Protein AF-A0A955SKD1-F1 (afdb_monomer_lite)

pLDDT: mean 81.72, std 14.13, range [44.28, 97.94]

Sequence (236 aa):
MKNTKAERRLKDLQRLKELERDLLLQPRMKELMQACMRVGLKPGEALGWISDFCKWDLDQLSDGDWQNLIYEVVWFAIYGPAIPGTEFVPSGDYLQDLIHDPNSRLPSQKMIEELQQWAKARLGEFIEDGETYISLQPASVLMVKRDRKTARAEMMLKTNNLYQGFAFSFAHTLREAGARLNQCPECGKYYPARSNQTYCSPRCQNRVSLQKFRTKAQPASRASKKPGTRKQKPKR

Foldseek 3Di:
DPQDPVNVVVVVVVVVVVVVVVLCPQPLVVLLVVLCVCCDQALQSVLLVLLVLLVDPLVPDDPVRVSSLLSNLLSCLQAAHDDPLEGEDEADCLVVCSRPPPPRDGDDPVVSVVLSVVSNVQLVCCVPVVHGDQDADPQKDWDWDQDPVVRDIHIYIYHNDSSNSNSVSSVVSCVVQVVQWDQAPQPRRTGRDDVPRNHRDPVSVVVVVVVVVVVVPDDPPPPDPDDDDDDDDDDD

Structure (mmCIF, N/CA/C/O backbone):
data_AF-A0A955SKD1-F1
#
_entry.id   AF-A0A955SKD1-F1
#
loop_
_atom_site.group_PDB
_atom_site.id
_atom_site.type_symbol
_atom_site.label_atom_id
_atom_site.label_alt_id
_atom_site.label_comp_id
_atom_site.label_asym_id
_atom_site.label_entity_id
_atom_site.label_seq_id
_atom_site.pdbx_PDB_ins_code
_atom_site.Cartn_x
_atom_site.Cartn_y
_atom_site.Cartn_z
_atom_site.occupancy
_atom_site.B_iso_or_equiv
_a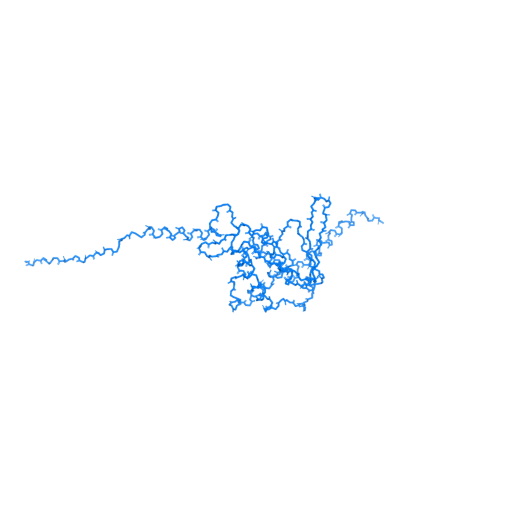tom_site.auth_seq_id
_atom_site.auth_comp_id
_atom_site.auth_asym_id
_atom_site.auth_atom_id
_atom_site.pdbx_PDB_model_num
ATOM 1 N N . MET A 1 1 ? 49.008 12.228 -22.273 1.00 51.47 1 MET A N 1
ATOM 2 C CA . MET A 1 1 ? 48.591 12.384 -20.859 1.00 51.47 1 MET A CA 1
ATOM 3 C C . MET A 1 1 ? 47.702 11.207 -20.468 1.00 51.47 1 MET A C 1
ATOM 5 O O . MET A 1 1 ? 46.648 11.031 -21.066 1.00 51.47 1 MET A O 1
ATOM 9 N N . LYS A 1 2 ? 48.150 10.337 -19.551 1.00 52.25 2 LYS A N 1
ATOM 10 C CA . LYS A 1 2 ? 47.392 9.147 -19.122 1.00 52.25 2 LYS A CA 1
ATOM 11 C C . LYS A 1 2 ? 46.418 9.553 -18.012 1.00 52.25 2 LYS A C 1
ATOM 13 O O . LYS A 1 2 ? 46.835 9.731 -16.878 1.00 52.25 2 LYS A O 1
ATOM 18 N N . ASN A 1 3 ? 45.145 9.712 -18.371 1.00 57.25 3 ASN A N 1
ATOM 19 C CA . ASN A 1 3 ? 44.049 10.025 -17.450 1.00 57.25 3 ASN A CA 1
ATOM 20 C C . ASN A 1 3 ? 44.006 8.970 -16.326 1.00 57.25 3 ASN A C 1
ATOM 22 O O . ASN A 1 3 ? 43.821 7.778 -16.610 1.00 57.25 3 ASN A O 1
ATOM 26 N N . THR A 1 4 ? 44.258 9.389 -15.088 1.00 75.88 4 THR A N 1
ATOM 27 C CA . THR A 1 4 ? 44.450 8.495 -13.943 1.00 75.88 4 THR A CA 1
ATOM 28 C C . THR A 1 4 ? 43.141 7.787 -13.584 1.00 75.88 4 THR A C 1
ATOM 30 O O . THR A 1 4 ? 42.038 8.279 -13.823 1.00 75.88 4 THR A O 1
ATOM 33 N N . LYS A 1 5 ? 43.233 6.584 -13.005 1.00 72.94 5 LYS A N 1
ATOM 34 C CA . LYS A 1 5 ? 42.062 5.782 -12.598 1.00 72.94 5 LYS A CA 1
ATOM 35 C C . LYS A 1 5 ? 41.106 6.562 -11.675 1.00 72.94 5 LYS A C 1
ATOM 37 O O . LYS A 1 5 ? 39.901 6.327 -11.713 1.00 72.94 5 LYS A O 1
ATOM 42 N N . ALA A 1 6 ? 41.640 7.491 -10.881 1.00 75.31 6 ALA A N 1
ATOM 43 C CA . ALA A 1 6 ? 40.875 8.371 -10.002 1.00 75.31 6 ALA A CA 1
ATOM 44 C C . ALA A 1 6 ? 40.066 9.425 -10.779 1.00 75.31 6 ALA A C 1
ATOM 46 O O . ALA A 1 6 ? 38.886 9.609 -10.496 1.00 75.31 6 ALA A O 1
ATOM 47 N N . GLU A 1 7 ? 40.654 10.051 -11.801 1.00 77.94 7 GLU A N 1
ATOM 48 C CA . GLU A 1 7 ? 39.974 11.043 -12.646 1.00 77.94 7 GLU A CA 1
ATOM 49 C C . GLU A 1 7 ? 38.843 10.423 -13.474 1.00 77.94 7 GLU A C 1
ATOM 51 O O . GLU A 1 7 ? 37.781 11.026 -13.617 1.00 77.94 7 GLU A O 1
ATOM 56 N N . ARG A 1 8 ? 39.024 9.188 -13.967 1.00 77.38 8 ARG A N 1
ATOM 57 C CA . ARG A 1 8 ? 37.937 8.438 -14.625 1.00 77.38 8 ARG A CA 1
ATOM 58 C C . ARG A 1 8 ? 36.779 8.182 -13.661 1.00 77.38 8 ARG A C 1
ATOM 60 O O . ARG A 1 8 ? 35.644 8.508 -13.975 1.00 77.38 8 ARG A O 1
ATOM 67 N N . ARG A 1 9 ? 37.084 7.705 -12.451 1.00 74.25 9 ARG A N 1
ATOM 68 C CA . ARG A 1 9 ? 36.079 7.414 -11.419 1.00 74.25 9 ARG A CA 1
ATOM 69 C C . ARG A 1 9 ? 35.326 8.666 -10.957 1.00 74.25 9 ARG A C 1
ATOM 71 O O . ARG A 1 9 ? 34.138 8.580 -10.667 1.00 74.25 9 ARG A O 1
ATOM 78 N N . LEU A 1 10 ? 35.993 9.819 -10.899 1.00 80.62 10 LEU A N 1
ATOM 79 C CA . LEU A 1 10 ? 35.357 11.097 -10.574 1.00 80.62 10 LEU A CA 1
ATOM 80 C C . LEU A 1 10 ? 34.401 11.554 -11.685 1.00 80.62 10 LEU A C 1
ATOM 82 O O . LEU A 1 10 ? 33.284 11.962 -11.380 1.00 80.62 10 LEU A O 1
ATOM 86 N N . LYS A 1 11 ? 34.807 11.428 -12.956 1.00 76.19 11 LYS A N 1
ATOM 87 C CA . LYS A 1 11 ? 33.938 11.720 -14.107 1.00 76.19 11 LYS A CA 1
ATOM 88 C C . LYS A 1 11 ? 32.731 10.786 -14.166 1.00 76.19 11 LYS A C 1
ATOM 90 O O . LYS A 1 11 ? 31.627 11.253 -14.420 1.00 76.19 11 LYS A O 1
ATOM 95 N N . ASP A 1 12 ? 32.915 9.503 -13.866 1.00 75.00 12 ASP A N 1
ATOM 96 C CA . ASP A 1 12 ? 31.813 8.538 -13.803 1.00 75.00 12 ASP A CA 1
ATOM 97 C C . ASP A 1 12 ? 30.822 8.897 -12.684 1.00 75.00 12 ASP A C 1
ATOM 99 O O . ASP A 1 12 ? 29.614 8.883 -12.900 1.00 75.00 12 ASP A O 1
ATOM 103 N N . LEU A 1 13 ? 31.312 9.299 -11.505 1.00 76.00 13 LEU A N 1
ATOM 104 C CA . LEU A 1 13 ? 30.462 9.765 -10.403 1.00 76.00 13 LEU A CA 1
ATOM 105 C C . LEU A 1 13 ? 29.718 11.065 -10.732 1.00 76.00 13 LEU A C 1
ATOM 107 O O . LEU A 1 13 ? 28.569 11.224 -10.328 1.00 76.00 13 LEU A O 1
ATOM 111 N N . GLN A 1 14 ? 30.356 11.998 -11.441 1.00 76.94 14 GLN A N 1
ATOM 112 C CA . GLN A 1 14 ? 29.708 13.231 -11.898 1.00 76.94 14 GLN A CA 1
ATOM 113 C C . GLN A 1 14 ? 28.611 12.929 -12.920 1.00 76.94 14 GLN A C 1
ATOM 115 O O . GLN A 1 14 ? 27.484 13.379 -12.741 1.00 76.94 14 GLN A O 1
ATOM 120 N N . ARG A 1 15 ? 28.901 12.071 -13.903 1.00 66.94 15 ARG A N 1
ATOM 121 C CA . ARG A 1 15 ? 27.928 11.616 -14.900 1.00 66.94 15 ARG A CA 1
ATOM 122 C C . ARG A 1 15 ? 26.748 10.877 -14.267 1.00 66.94 15 ARG A C 1
ATOM 124 O O . ARG A 1 15 ? 25.616 11.078 -14.683 1.00 66.94 15 ARG A O 1
ATOM 131 N N . LEU A 1 16 ? 26.986 10.050 -13.246 1.00 65.94 16 LEU A N 1
ATOM 132 C CA . LEU A 1 16 ? 25.914 9.382 -12.498 1.00 65.94 16 LEU A CA 1
ATOM 133 C C . LEU A 1 16 ? 25.015 10.384 -11.764 1.00 65.94 16 LEU A C 1
ATOM 135 O O . LEU A 1 16 ? 23.800 10.236 -11.803 1.00 65.94 16 LEU A O 1
ATOM 139 N N . LYS A 1 17 ? 25.592 11.423 -11.149 1.00 70.31 17 LYS A N 1
ATOM 140 C CA . LYS A 1 17 ? 24.821 12.490 -10.487 1.00 70.31 17 LYS A CA 1
ATOM 141 C C . LYS A 1 17 ? 24.018 13.342 -11.471 1.00 70.31 17 LYS A C 1
ATOM 143 O O . LYS A 1 17 ? 22.943 13.816 -11.120 1.00 70.31 17 LYS A O 1
ATOM 148 N N 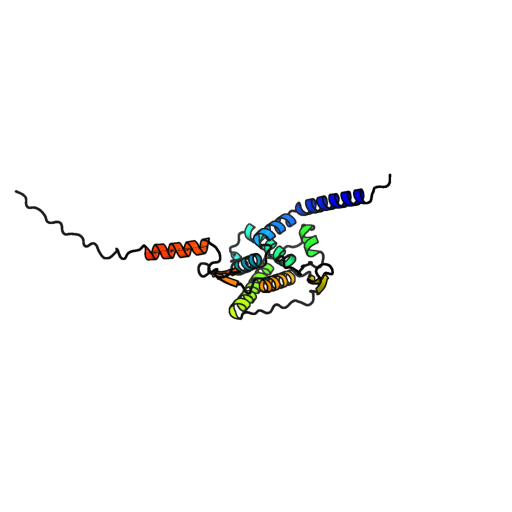. GLU A 1 18 ? 24.543 13.568 -12.671 1.00 67.25 18 GLU A N 1
ATOM 149 C CA . GLU A 1 18 ? 23.827 14.259 -13.750 1.00 67.25 18 GLU A CA 1
ATOM 150 C C . GLU A 1 18 ? 22.661 13.410 -14.263 1.00 67.25 18 GLU A C 1
ATOM 152 O O . GLU A 1 18 ? 21.542 13.900 -14.312 1.00 67.25 18 GLU A O 1
ATOM 157 N N . LEU A 1 19 ? 22.881 12.115 -14.509 1.00 65.25 19 LEU A N 1
ATOM 158 C CA . LEU A 1 19 ? 21.817 11.183 -14.895 1.00 65.25 19 LEU A CA 1
ATOM 159 C C 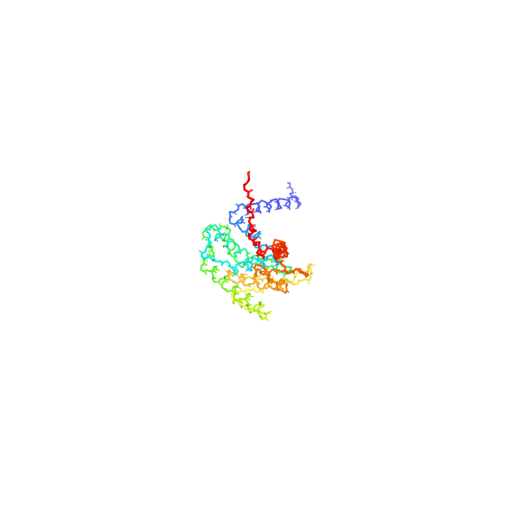. LEU A 1 19 ? 20.731 11.050 -13.817 1.00 65.25 19 LEU A C 1
ATOM 161 O O . LEU A 1 19 ? 19.548 11.015 -14.139 1.00 65.25 19 LEU A O 1
ATOM 165 N N . GLU A 1 20 ? 21.115 11.001 -12.540 1.00 68.38 20 GLU A N 1
ATOM 166 C CA . GLU A 1 20 ? 20.175 10.989 -11.415 1.00 68.38 20 GLU A CA 1
ATOM 167 C C . GLU A 1 20 ? 19.355 12.285 -11.369 1.00 68.38 20 GLU A C 1
ATOM 169 O O . GLU A 1 20 ? 18.137 12.244 -11.211 1.00 68.38 20 GLU A O 1
ATOM 174 N N . ARG A 1 21 ? 19.995 13.441 -11.584 1.00 66.25 21 ARG A N 1
ATOM 175 C CA . ARG A 1 21 ? 19.305 14.734 -11.676 1.00 66.25 21 ARG A CA 1
ATOM 176 C C . ARG A 1 21 ? 18.329 14.769 -12.851 1.00 66.25 21 ARG A C 1
ATOM 178 O O . ARG A 1 21 ? 17.191 15.184 -12.662 1.00 66.25 21 ARG A O 1
ATOM 185 N N . ASP A 1 22 ? 18.747 14.325 -14.028 1.00 66.75 22 ASP A N 1
ATOM 186 C CA . ASP A 1 22 ? 17.920 14.335 -15.236 1.00 66.75 22 ASP A CA 1
ATOM 187 C C . ASP A 1 22 ? 16.730 13.375 -15.117 1.00 66.75 22 ASP A C 1
ATOM 189 O O . ASP A 1 22 ? 15.630 13.686 -15.574 1.00 66.75 22 ASP A O 1
ATOM 193 N N . LEU A 1 23 ? 16.910 12.243 -14.431 1.00 67.56 23 LEU A N 1
ATOM 194 C CA . LEU A 1 23 ? 15.833 11.309 -14.112 1.00 67.56 23 LEU A CA 1
ATOM 195 C C . LEU A 1 23 ? 14.804 11.934 -13.156 1.00 67.56 23 LEU A C 1
ATOM 197 O O . LEU A 1 23 ? 13.601 11.795 -13.367 1.00 67.56 23 LEU A O 1
ATOM 201 N N . LEU A 1 24 ? 15.265 12.668 -12.139 1.00 66.19 24 LEU A N 1
ATOM 202 C CA . LEU A 1 24 ? 14.410 13.380 -11.180 1.00 66.19 24 LEU A CA 1
ATOM 203 C C . LEU A 1 24 ? 13.650 14.564 -11.802 1.00 66.19 24 LEU A C 1
ATOM 205 O O . LEU A 1 24 ? 12.632 14.993 -11.259 1.00 66.19 24 LEU A O 1
ATOM 209 N N . LEU A 1 25 ? 14.128 15.092 -12.932 1.00 68.00 25 LEU A N 1
ATOM 210 C CA . LEU A 1 25 ? 13.460 16.155 -13.687 1.00 68.00 25 LEU A CA 1
ATOM 211 C C . LEU A 1 25 ? 12.317 15.638 -14.572 1.00 68.00 25 LEU A C 1
ATOM 213 O O . LEU A 1 25 ? 11.529 16.443 -15.072 1.00 68.00 25 LEU A O 1
ATOM 217 N N . GLN A 1 26 ? 12.182 14.321 -14.750 1.00 77.75 26 GLN A N 1
ATOM 218 C CA . GLN A 1 26 ? 11.082 13.765 -15.533 1.00 77.75 26 GLN A CA 1
ATOM 219 C C . GLN A 1 26 ? 9.757 13.909 -14.762 1.00 77.75 26 GLN A C 1
ATOM 221 O O . GLN A 1 26 ? 9.682 13.487 -13.603 1.00 77.75 26 GLN A O 1
ATOM 226 N N . PRO A 1 27 ? 8.686 14.466 -15.369 1.00 82.12 27 PRO A N 1
ATOM 227 C CA . PRO A 1 27 ? 7.441 14.770 -14.658 1.00 82.12 27 PRO A CA 1
ATOM 228 C C . PRO A 1 27 ? 6.857 13.570 -13.907 1.00 82.12 27 PRO A C 1
ATOM 230 O O . PRO A 1 27 ? 6.472 13.687 -12.748 1.00 82.12 27 PRO A O 1
ATOM 233 N N . ARG A 1 28 ? 6.869 12.389 -14.532 1.00 84.88 28 ARG A N 1
ATOM 234 C CA . ARG A 1 28 ? 6.338 11.160 -13.931 1.00 84.88 28 ARG A CA 1
ATOM 235 C C . ARG A 1 28 ? 7.199 10.633 -12.780 1.00 84.88 28 ARG A C 1
ATOM 237 O O . ARG A 1 28 ? 6.655 10.077 -11.832 1.00 84.88 28 ARG A O 1
ATOM 244 N N . MET A 1 29 ? 8.515 10.860 -12.805 1.00 84.81 29 MET A N 1
ATOM 245 C CA . MET A 1 29 ? 9.384 10.534 -11.668 1.00 84.81 29 MET A CA 1
ATOM 246 C C . MET A 1 29 ? 9.041 11.404 -10.456 1.00 84.81 29 MET A C 1
ATOM 248 O O . MET A 1 29 ? 8.942 10.902 -9.338 1.00 84.81 29 MET A O 1
ATOM 252 N N . LYS A 1 30 ? 8.780 12.699 -10.671 1.00 87.50 30 LYS A N 1
ATOM 253 C CA . LYS A 1 30 ? 8.339 13.599 -9.600 1.00 87.50 30 LYS A CA 1
ATOM 254 C C . LYS A 1 30 ? 7.024 13.130 -8.970 1.00 87.50 30 LYS A C 1
ATOM 256 O O . LYS A 1 30 ? 6.927 13.108 -7.744 1.00 87.50 30 LYS A O 1
ATOM 261 N N . GLU A 1 31 ? 6.050 12.714 -9.777 1.00 91.25 31 GLU A N 1
ATOM 262 C CA . GLU A 1 31 ? 4.780 12.166 -9.276 1.00 91.25 31 GLU A CA 1
ATOM 263 C C . GLU A 1 31 ? 4.982 10.875 -8.468 1.00 91.25 31 GLU A C 1
ATOM 265 O O . GLU A 1 31 ? 4.424 10.732 -7.380 1.00 91.25 31 GLU A O 1
ATOM 270 N N . LEU A 1 32 ? 5.852 9.969 -8.931 1.00 88.94 32 LEU A N 1
ATOM 271 C CA . LEU A 1 32 ? 6.211 8.749 -8.197 1.00 88.94 32 LEU A CA 1
ATOM 272 C C . LEU A 1 32 ? 6.891 9.050 -6.853 1.00 88.94 32 LEU A C 1
ATOM 274 O O . LEU A 1 32 ? 6.590 8.409 -5.847 1.00 88.94 32 LEU A O 1
ATOM 278 N N . MET A 1 33 ? 7.763 10.057 -6.791 1.00 89.06 33 MET A N 1
ATOM 279 C CA . MET A 1 33 ? 8.364 10.484 -5.524 1.00 89.06 33 MET A CA 1
ATOM 280 C C . MET A 1 33 ? 7.337 11.083 -4.562 1.00 89.06 33 MET A C 1
ATOM 282 O O . MET A 1 33 ? 7.418 10.871 -3.354 1.00 89.06 33 MET A O 1
ATOM 286 N N . GLN A 1 34 ? 6.358 11.832 -5.067 1.00 93.06 34 GLN A N 1
ATOM 287 C CA . GLN A 1 34 ? 5.280 12.338 -4.221 1.00 93.06 34 GLN A CA 1
ATOM 288 C C . GLN A 1 34 ? 4.374 11.204 -3.732 1.00 93.06 34 GLN A C 1
ATOM 290 O O . GLN A 1 34 ? 4.005 11.184 -2.559 1.00 93.06 34 GLN A O 1
ATOM 295 N N . ALA A 1 35 ? 4.085 10.225 -4.589 1.00 94.25 35 ALA A N 1
ATOM 296 C CA . ALA A 1 35 ? 3.393 9.001 -4.210 1.00 94.25 35 ALA A CA 1
ATOM 297 C C . ALA A 1 35 ? 4.140 8.241 -3.105 1.00 94.25 35 ALA A C 1
ATOM 299 O O . ALA A 1 35 ? 3.522 7.846 -2.120 1.00 94.25 35 ALA A O 1
ATOM 300 N N . CYS A 1 36 ? 5.471 8.140 -3.183 1.00 92.25 36 CYS A N 1
ATOM 301 C CA . CYS A 1 36 ? 6.295 7.585 -2.108 1.00 92.25 36 CYS A CA 1
ATOM 302 C C . CYS A 1 36 ? 6.059 8.284 -0.762 1.00 92.25 36 CYS A C 1
ATOM 304 O O . CYS A 1 36 ? 5.972 7.624 0.274 1.00 92.25 36 CYS A O 1
ATOM 306 N N . MET A 1 37 ? 5.944 9.614 -0.756 1.00 93.25 37 MET A N 1
ATOM 307 C CA . MET A 1 37 ? 5.697 10.380 0.470 1.00 93.25 37 MET A CA 1
ATOM 308 C C . MET A 1 37 ? 4.289 10.151 1.038 1.00 93.25 37 MET A C 1
ATOM 310 O O . MET A 1 37 ? 4.110 10.253 2.251 1.00 93.25 37 MET A O 1
ATOM 314 N N . ARG A 1 38 ? 3.300 9.845 0.186 1.00 95.19 38 ARG A N 1
ATOM 315 C CA . ARG A 1 38 ? 1.907 9.577 0.587 1.00 95.19 38 ARG A CA 1
ATOM 316 C C . ARG A 1 38 ? 1.698 8.136 1.062 1.00 95.19 38 ARG A C 1
ATOM 318 O O . ARG A 1 38 ? 1.063 7.932 2.092 1.00 95.19 38 ARG A O 1
ATOM 325 N N . VAL A 1 39 ? 2.280 7.160 0.362 1.00 94.56 39 VAL A N 1
ATOM 326 C CA . VAL A 1 39 ? 2.245 5.732 0.735 1.00 94.56 39 VAL A CA 1
ATOM 327 C C . VAL A 1 39 ? 3.109 5.462 1.971 1.00 94.56 39 VAL A C 1
ATOM 329 O O . VAL A 1 39 ? 2.713 4.721 2.869 1.00 94.56 39 VAL A O 1
ATOM 332 N N . GLY A 1 40 ? 4.285 6.087 2.034 1.00 90.44 40 GLY A N 1
ATOM 333 C CA . GLY A 1 40 ? 5.287 5.866 3.070 1.00 90.44 40 GLY A CA 1
ATOM 334 C C . GLY A 1 40 ? 6.299 4.778 2.713 1.00 90.44 40 GLY A C 1
ATOM 335 O O . GLY A 1 40 ? 6.029 3.844 1.960 1.00 90.44 40 GLY A O 1
ATOM 336 N N . LEU A 1 41 ? 7.501 4.908 3.278 1.00 88.19 41 LEU A N 1
ATOM 337 C CA . LEU A 1 41 ? 8.622 3.998 3.019 1.00 88.19 41 LEU A CA 1
ATOM 338 C C . LEU A 1 41 ? 8.654 2.828 3.996 1.00 88.19 41 LEU A C 1
ATOM 340 O O . LEU A 1 41 ? 9.267 1.804 3.710 1.00 88.19 41 LEU A O 1
ATOM 344 N N . LYS A 1 42 ? 8.053 2.973 5.178 1.00 89.94 42 LYS A N 1
ATOM 345 C CA . LYS A 1 42 ? 8.088 1.929 6.206 1.00 89.94 42 LYS A CA 1
ATOM 346 C C . LYS A 1 42 ? 6.859 1.031 6.089 1.00 89.94 42 LYS A C 1
ATOM 348 O O . LYS A 1 42 ? 5.770 1.550 5.851 1.00 89.94 42 LYS A O 1
ATOM 353 N N . PRO A 1 43 ? 6.967 -0.276 6.396 1.00 89.75 43 PRO A N 1
ATOM 354 C CA . PRO A 1 43 ? 5.823 -1.190 6.333 1.00 89.75 43 PRO A CA 1
ATOM 355 C C . PRO A 1 43 ? 4.602 -0.714 7.125 1.00 89.75 43 PRO A C 1
ATOM 357 O O . PRO A 1 43 ? 3.476 -0.855 6.676 1.00 89.75 43 PRO A O 1
ATOM 360 N N . GLY A 1 44 ? 4.807 -0.085 8.285 1.00 87.38 44 GLY A N 1
ATOM 361 C CA . GLY A 1 44 ? 3.700 0.458 9.070 1.00 87.38 44 GLY A CA 1
ATOM 362 C C . GLY A 1 44 ? 2.983 1.655 8.428 1.00 87.38 44 GLY A C 1
ATOM 363 O O . GLY A 1 44 ? 1.776 1.803 8.600 1.00 87.38 44 GLY A O 1
ATOM 364 N N . GLU A 1 45 ? 3.708 2.505 7.697 1.00 89.62 45 GLU A N 1
ATOM 365 C CA . GLU A 1 45 ? 3.122 3.638 6.967 1.00 89.62 45 GLU A CA 1
ATOM 366 C C . GLU A 1 45 ? 2.327 3.115 5.770 1.00 89.62 45 GLU A C 1
ATOM 368 O O . GLU A 1 45 ? 1.144 3.428 5.646 1.00 89.62 45 GLU A O 1
ATOM 373 N N . ALA A 1 46 ? 2.933 2.206 5.000 1.00 92.94 46 ALA A N 1
ATOM 374 C CA . ALA A 1 46 ? 2.288 1.537 3.879 1.00 92.94 46 ALA A CA 1
ATOM 375 C C . ALA A 1 46 ? 1.034 0.758 4.309 1.00 92.94 46 ALA A C 1
ATOM 377 O O . ALA A 1 46 ? 0.017 0.810 3.630 1.00 92.94 46 ALA A O 1
ATOM 378 N N . LEU A 1 47 ? 1.048 0.102 5.474 1.00 92.06 47 LEU A N 1
ATOM 379 C CA . LEU A 1 47 ? -0.134 -0.556 6.043 1.00 92.06 47 LEU A CA 1
ATOM 380 C C . LEU A 1 47 ? -1.248 0.442 6.389 1.00 92.06 47 LEU A C 1
ATOM 382 O O . LEU A 1 47 ? -2.428 0.163 6.181 1.00 92.06 47 LEU A O 1
ATOM 386 N N . GLY A 1 48 ? -0.874 1.620 6.895 1.00 89.81 48 GLY A N 1
ATOM 387 C CA . GLY A 1 48 ? -1.806 2.724 7.109 1.00 89.81 48 GLY A CA 1
ATOM 388 C C . GLY A 1 48 ? -2.419 3.222 5.800 1.00 89.81 48 GLY A C 1
ATOM 389 O O . GLY A 1 48 ? -3.625 3.460 5.762 1.00 89.81 48 GLY A O 1
ATOM 390 N N . TRP A 1 49 ? -1.614 3.327 4.739 1.00 94.75 49 TRP A N 1
ATOM 391 C CA . TRP A 1 49 ? -2.083 3.662 3.395 1.00 94.75 49 TRP A CA 1
ATOM 392 C C . TRP A 1 49 ? -3.017 2.584 2.831 1.00 94.75 49 TRP A C 1
ATOM 394 O O . TRP A 1 49 ? -4.116 2.922 2.413 1.00 94.75 49 TRP A O 1
ATOM 404 N N . ILE A 1 50 ? -2.668 1.292 2.918 1.00 95.44 50 ILE A N 1
ATOM 405 C CA . ILE A 1 50 ? -3.540 0.173 2.505 1.00 95.44 50 ILE A CA 1
ATOM 406 C C . ILE A 1 50 ? -4.899 0.270 3.209 1.00 95.44 50 ILE A C 1
ATOM 408 O O . ILE A 1 50 ? -5.942 0.119 2.573 1.00 95.44 50 ILE A O 1
ATOM 412 N N . SER A 1 51 ? -4.904 0.542 4.520 1.00 91.44 51 SER A N 1
ATOM 413 C CA . SER A 1 51 ? -6.147 0.696 5.279 1.00 91.44 51 SER A CA 1
ATOM 414 C C . SER A 1 51 ? -6.997 1.874 4.805 1.00 91.44 51 SER A C 1
ATOM 416 O O . SER A 1 51 ? -8.219 1.784 4.912 1.00 91.44 51 SER A O 1
ATOM 418 N N . ASP A 1 52 ? -6.388 2.984 4.388 1.00 92.69 52 ASP A N 1
ATOM 419 C CA . ASP A 1 52 ? -7.115 4.145 3.867 1.00 92.69 52 ASP A CA 1
ATOM 420 C C . ASP A 1 52 ? -7.617 3.860 2.447 1.00 92.69 52 ASP A C 1
ATOM 422 O O . ASP A 1 52 ? -8.798 4.058 2.164 1.00 92.69 52 ASP A O 1
ATOM 426 N N . PHE A 1 53 ? -6.757 3.291 1.599 1.00 96.06 53 PHE A N 1
ATOM 427 C CA . PHE A 1 53 ? -7.080 2.854 0.246 1.00 96.06 53 PHE A CA 1
ATOM 428 C C . PHE A 1 53 ? -8.289 1.917 0.234 1.00 96.06 53 PHE A C 1
ATOM 430 O O . PHE A 1 53 ? -9.219 2.131 -0.535 1.00 96.06 53 PHE A O 1
ATOM 437 N N . CYS A 1 54 ? -8.354 0.951 1.155 1.00 94.81 54 CYS A N 1
ATOM 438 C CA . CYS A 1 54 ? -9.497 0.047 1.313 1.00 94.81 54 CYS A CA 1
ATOM 439 C C . CYS A 1 54 ? -10.787 0.734 1.796 1.00 94.81 54 CYS A C 1
ATOM 441 O O . CYS A 1 54 ? -11.808 0.070 1.934 1.00 94.81 54 CYS A O 1
ATOM 443 N N . LYS A 1 55 ? -10.783 2.030 2.104 1.00 91.44 55 LYS A N 1
ATOM 444 C CA . LYS A 1 55 ? -11.962 2.763 2.593 1.00 91.44 55 LYS A CA 1
ATOM 445 C C . LYS A 1 55 ? -12.386 3.907 1.694 1.00 91.44 55 LYS A C 1
ATOM 447 O O . LYS A 1 55 ? -13.486 4.418 1.881 1.00 91.44 55 LYS A O 1
ATOM 452 N N . TRP A 1 56 ? -11.529 4.325 0.769 1.00 94.50 56 TRP A N 1
ATOM 453 C CA . TRP A 1 56 ? -11.860 5.393 -0.159 1.00 94.50 56 TRP A CA 1
ATOM 454 C C . TRP A 1 56 ? -13.073 5.026 -1.009 1.00 94.50 56 TRP A C 1
ATOM 456 O O . TRP A 1 56 ? -13.171 3.916 -1.537 1.00 94.50 56 TRP A O 1
ATOM 466 N N . ASP A 1 57 ? -13.991 5.981 -1.110 1.00 95.69 57 ASP A N 1
ATOM 467 C CA . ASP A 1 57 ? -15.072 5.959 -2.081 1.00 95.69 57 ASP A CA 1
ATOM 468 C C . ASP A 1 57 ? -14.513 6.511 -3.393 1.00 95.69 57 ASP A C 1
ATOM 470 O O . ASP A 1 57 ? -14.300 7.717 -3.529 1.00 95.69 57 ASP A O 1
ATOM 474 N N . LEU A 1 58 ? -14.173 5.600 -4.305 1.00 96.06 58 LEU A N 1
ATOM 475 C CA . LEU A 1 58 ? -13.491 5.934 -5.553 1.00 96.06 58 LEU A CA 1
ATOM 476 C C . LEU A 1 58 ? -14.361 6.824 -6.455 1.00 96.06 58 LEU A C 1
ATOM 478 O O . LEU A 1 58 ? -13.829 7.680 -7.158 1.00 96.06 58 LEU A O 1
ATOM 482 N N . ASP A 1 59 ? -15.686 6.704 -6.354 1.00 95.50 59 ASP A N 1
ATOM 483 C CA . ASP A 1 59 ? -16.640 7.483 -7.150 1.00 95.50 59 ASP A CA 1
ATOM 484 C C . ASP A 1 59 ? -16.693 8.961 -6.730 1.00 95.50 59 ASP A C 1
ATOM 486 O O . ASP A 1 59 ? -17.143 9.816 -7.493 1.00 95.50 59 ASP A O 1
ATOM 490 N N . GLN A 1 60 ? -16.221 9.282 -5.520 1.00 95.88 60 GLN A N 1
ATOM 491 C CA . GLN A 1 60 ? -16.214 10.643 -4.971 1.00 95.88 60 GLN A CA 1
ATOM 492 C C . GLN A 1 60 ? -14.847 11.333 -5.047 1.00 95.88 60 GLN A C 1
ATOM 494 O O . GLN A 1 60 ? -14.701 12.458 -4.561 1.00 95.88 60 GLN A O 1
ATOM 499 N N . LEU A 1 61 ? -13.833 10.684 -5.625 1.00 95.75 61 LEU A N 1
ATOM 500 C CA . LEU A 1 61 ? -12.513 11.289 -5.768 1.00 95.75 61 LEU A CA 1
ATOM 501 C C . LEU A 1 61 ? -12.529 12.393 -6.829 1.00 95.75 61 LEU A C 1
ATOM 503 O O . LEU A 1 61 ? -13.094 12.235 -7.911 1.00 95.75 61 LEU A O 1
ATOM 507 N N . SER A 1 62 ? -11.859 13.507 -6.531 1.00 96.81 62 SER A N 1
ATOM 508 C CA . SER A 1 62 ? -11.584 14.531 -7.539 1.00 96.81 62 SER A CA 1
ATOM 509 C C . SER A 1 62 ? -10.598 14.007 -8.590 1.00 96.81 62 SER A C 1
ATOM 511 O O . SER A 1 62 ? -9.838 13.077 -8.319 1.00 96.81 62 SER A O 1
ATOM 513 N N . ASP A 1 63 ? -10.534 14.637 -9.766 1.00 94.31 63 ASP A N 1
ATOM 514 C CA . ASP A 1 63 ? -9.574 14.255 -10.817 1.00 94.31 63 ASP A CA 1
ATOM 515 C C . ASP A 1 63 ? -8.118 14.264 -10.316 1.00 94.31 63 ASP A C 1
ATOM 517 O O . ASP A 1 63 ? -7.319 13.386 -10.649 1.00 94.31 63 ASP A O 1
ATOM 521 N N . GLY A 1 64 ? -7.774 15.238 -9.465 1.00 95.00 64 GLY A N 1
ATOM 522 C CA . GLY A 1 64 ? -6.449 15.333 -8.853 1.00 95.00 64 GLY A CA 1
ATOM 523 C C . GLY A 1 64 ? -6.176 14.206 -7.854 1.00 95.00 64 GLY A C 1
ATOM 524 O O . GLY A 1 64 ? -5.072 13.660 -7.828 1.00 95.00 64 GLY A O 1
ATOM 525 N N . ASP A 1 65 ? -7.176 13.815 -7.062 1.00 96.31 65 ASP A N 1
ATOM 526 C CA . ASP A 1 65 ? -7.052 12.689 -6.130 1.00 96.31 65 ASP A CA 1
ATOM 527 C C . ASP A 1 65 ? -6.950 11.357 -6.873 1.00 96.31 65 ASP A C 1
ATOM 529 O O . ASP A 1 65 ? -6.149 10.503 -6.496 1.00 96.31 65 ASP A O 1
ATOM 533 N N . TRP A 1 66 ? -7.681 11.209 -7.979 1.00 96.06 66 TRP A N 1
ATOM 534 C CA . TRP A 1 66 ? -7.550 10.075 -8.888 1.00 96.06 66 TRP A CA 1
ATOM 535 C C . TRP A 1 66 ? -6.139 9.958 -9.456 1.00 96.06 66 TRP A C 1
ATOM 537 O O . TRP A 1 66 ? -5.546 8.877 -9.433 1.00 96.06 66 TRP A O 1
ATOM 547 N N . GLN A 1 67 ? -5.567 11.067 -9.925 1.00 94.12 67 GLN A N 1
ATOM 548 C CA . GLN A 1 67 ? -4.197 11.074 -10.425 1.00 94.12 67 GLN A CA 1
ATOM 549 C C . GLN A 1 67 ? -3.199 10.699 -9.322 1.00 94.12 67 GLN A C 1
ATOM 551 O O . GLN A 1 67 ? -2.331 9.852 -9.544 1.00 94.12 67 GLN A O 1
ATOM 556 N N . ASN A 1 68 ? -3.346 11.269 -8.122 1.00 96.19 68 ASN A N 1
ATOM 557 C CA . ASN A 1 68 ? -2.507 10.927 -6.974 1.00 96.19 68 ASN A CA 1
ATOM 558 C C . ASN A 1 68 ? -2.578 9.432 -6.643 1.00 96.19 68 ASN A C 1
ATOM 560 O O . ASN A 1 68 ? -1.530 8.799 -6.490 1.00 96.19 68 ASN A O 1
ATOM 564 N N . LEU A 1 69 ? -3.791 8.877 -6.593 1.00 97.44 69 LEU A N 1
ATOM 565 C CA . LEU A 1 69 ? -4.057 7.474 -6.295 1.00 97.44 69 LEU A CA 1
ATOM 566 C C . LEU A 1 69 ? -3.393 6.533 -7.305 1.00 97.44 69 LEU A C 1
ATOM 568 O O . LEU A 1 69 ? -2.798 5.529 -6.915 1.00 97.44 69 LEU A O 1
ATOM 572 N N . ILE A 1 70 ? -3.453 6.856 -8.599 1.00 95.75 70 ILE A N 1
ATOM 573 C CA . ILE A 1 70 ? -2.815 6.047 -9.642 1.00 95.75 70 ILE A CA 1
ATOM 574 C C . ILE A 1 70 ? -1.310 5.919 -9.371 1.00 95.75 70 ILE A C 1
ATOM 576 O O . ILE A 1 70 ? -0.776 4.808 -9.364 1.00 95.75 70 ILE A O 1
ATOM 580 N N . TYR A 1 71 ? -0.621 7.033 -9.107 1.00 94.75 71 TYR A N 1
ATOM 581 C CA . TYR A 1 71 ? 0.815 6.997 -8.818 1.00 94.75 71 TYR A CA 1
ATOM 582 C C . TYR A 1 71 ? 1.131 6.312 -7.487 1.00 94.75 71 TYR A C 1
ATOM 584 O O . TYR A 1 71 ? 2.156 5.642 -7.391 1.00 94.75 71 TYR A O 1
ATOM 592 N N . GLU A 1 72 ? 0.266 6.427 -6.478 1.00 96.81 72 GLU A N 1
ATOM 593 C CA . GLU A 1 72 ? 0.396 5.694 -5.211 1.00 96.81 72 GLU A CA 1
ATOM 594 C C . GLU A 1 72 ? 0.312 4.184 -5.409 1.00 96.81 72 GLU A C 1
ATOM 596 O O . GLU A 1 72 ? 1.176 3.457 -4.921 1.00 96.81 72 GLU A O 1
ATOM 601 N N . VAL A 1 73 ? -0.668 3.708 -6.181 1.00 96.12 73 VAL A N 1
ATOM 602 C CA . VAL A 1 73 ? -0.811 2.284 -6.505 1.00 96.12 73 VAL A CA 1
ATOM 603 C C . VAL A 1 73 ? 0.385 1.787 -7.307 1.00 96.12 73 VAL A C 1
ATOM 605 O O . VAL A 1 73 ? 0.920 0.720 -7.005 1.00 96.12 73 VAL A O 1
ATOM 608 N N . VAL A 1 74 ? 0.853 2.563 -8.288 1.00 92.62 74 VAL A N 1
ATOM 609 C CA . VAL A 1 74 ? 2.051 2.216 -9.060 1.00 92.62 74 VAL A CA 1
ATOM 610 C C . VAL A 1 74 ? 3.288 2.158 -8.167 1.00 92.62 74 VAL A C 1
ATOM 612 O O . VAL A 1 74 ? 4.033 1.179 -8.220 1.00 92.62 74 VAL A O 1
ATOM 615 N N . TRP A 1 75 ? 3.499 3.169 -7.323 1.00 92.38 75 TRP A N 1
ATOM 616 C CA . TRP A 1 75 ? 4.621 3.200 -6.391 1.00 92.38 75 TRP A CA 1
ATOM 617 C C . TRP A 1 75 ? 4.582 2.004 -5.440 1.00 92.38 75 TRP A C 1
ATOM 619 O O . TRP A 1 75 ? 5.579 1.307 -5.270 1.00 92.38 75 TRP A O 1
ATOM 629 N N . PHE A 1 76 ? 3.423 1.722 -4.850 1.00 93.56 76 PHE A N 1
ATOM 630 C CA . PHE A 1 76 ? 3.262 0.606 -3.931 1.00 93.56 76 PHE A CA 1
ATOM 631 C C . PHE A 1 76 ? 3.492 -0.746 -4.621 1.00 93.56 76 PHE A C 1
ATOM 633 O O . PHE A 1 76 ? 4.157 -1.617 -4.062 1.00 93.56 76 PHE A O 1
ATOM 640 N N . ALA A 1 77 ? 3.008 -0.918 -5.850 1.00 90.56 77 ALA A N 1
ATOM 641 C CA . ALA A 1 77 ? 3.177 -2.153 -6.608 1.00 90.56 77 ALA A CA 1
ATOM 642 C C . ALA A 1 77 ? 4.614 -2.389 -7.100 1.00 90.56 77 ALA A C 1
ATOM 644 O O . ALA A 1 77 ? 5.028 -3.540 -7.200 1.00 90.56 77 ALA A O 1
ATOM 645 N N . ILE A 1 78 ? 5.358 -1.327 -7.425 1.00 84.56 78 ILE A N 1
ATOM 646 C CA . ILE A 1 78 ? 6.718 -1.429 -7.979 1.00 84.56 78 ILE A CA 1
ATOM 647 C C . ILE A 1 78 ? 7.796 -1.310 -6.908 1.00 84.56 78 ILE A C 1
ATOM 649 O O . ILE A 1 78 ? 8.841 -1.924 -7.015 1.00 84.56 78 ILE A O 1
ATOM 653 N N . TYR A 1 79 ? 7.613 -0.494 -5.888 1.00 84.00 79 TYR A N 1
ATOM 654 C CA . TYR A 1 79 ? 8.655 -0.275 -4.885 1.00 84.00 79 TYR A CA 1
ATOM 655 C C . TYR A 1 79 ? 8.238 -0.839 -3.539 1.00 84.00 79 TYR A C 1
ATOM 657 O O . TYR A 1 79 ? 9.057 -1.439 -2.842 1.00 84.00 79 TYR A O 1
ATOM 665 N N . GLY A 1 80 ? 6.956 -0.688 -3.200 1.00 84.56 80 GLY A N 1
ATOM 666 C CA . GLY A 1 80 ? 6.429 -1.088 -1.903 1.00 84.56 80 GLY A CA 1
ATOM 667 C C . GLY A 1 80 ? 7.154 -0.391 -0.744 1.00 84.56 80 GLY A C 1
ATOM 668 O O . GLY A 1 80 ? 7.915 0.563 -0.940 1.00 84.56 80 GLY A O 1
ATOM 669 N N . PRO A 1 81 ? 6.918 -0.831 0.501 1.00 86.19 81 PRO A N 1
ATOM 670 C CA . PRO A 1 81 ? 7.726 -0.386 1.624 1.00 86.19 81 PRO A CA 1
ATOM 671 C C . PRO A 1 81 ? 9.131 -1.002 1.575 1.00 86.19 81 PRO A C 1
ATOM 673 O O . PRO A 1 81 ? 9.322 -2.156 1.191 1.00 86.19 81 PRO A O 1
ATOM 676 N N . ALA A 1 82 ? 10.119 -0.259 2.068 1.00 82.69 82 ALA A N 1
ATOM 677 C CA . ALA A 1 82 ? 11.479 -0.740 2.246 1.00 82.69 82 ALA A CA 1
ATOM 678 C C . ALA A 1 82 ? 11.524 -1.827 3.332 1.00 82.69 82 ALA A C 1
ATOM 680 O O . ALA A 1 82 ? 11.334 -1.553 4.523 1.00 82.69 82 ALA A O 1
ATOM 681 N N . ILE A 1 83 ? 11.804 -3.064 2.923 1.00 76.88 83 ILE A N 1
ATOM 682 C CA . ILE A 1 83 ? 11.891 -4.224 3.814 1.00 76.88 83 ILE A CA 1
ATOM 683 C C . ILE A 1 83 ? 13.289 -4.836 3.697 1.00 76.88 83 ILE A C 1
ATOM 685 O O . ILE A 1 83 ? 13.688 -5.233 2.602 1.00 76.88 83 ILE A O 1
ATOM 689 N N . PRO A 1 84 ? 14.054 -4.950 4.801 1.00 70.94 84 PRO A N 1
ATOM 690 C CA . PRO A 1 84 ? 15.375 -5.564 4.766 1.00 70.94 84 PRO A CA 1
ATOM 691 C C . PRO A 1 84 ? 15.338 -6.971 4.161 1.00 70.94 84 PRO A C 1
ATOM 693 O O . PRO A 1 84 ? 14.506 -7.795 4.534 1.00 70.94 84 PRO A O 1
ATOM 696 N N . GLY A 1 85 ? 16.254 -7.256 3.235 1.00 63.34 85 GLY A N 1
ATOM 697 C CA . GLY A 1 85 ? 16.288 -8.552 2.554 1.00 63.34 85 GLY A CA 1
ATOM 698 C C . GLY A 1 85 ? 15.177 -8.742 1.516 1.00 63.34 85 GLY A C 1
ATOM 699 O O . GLY A 1 85 ? 14.959 -9.859 1.061 1.00 63.34 85 GLY A O 1
ATOM 700 N N . THR A 1 86 ? 14.452 -7.686 1.145 1.00 63.84 86 THR A N 1
ATOM 701 C CA . THR A 1 86 ? 13.509 -7.707 0.024 1.00 63.84 86 THR A CA 1
ATOM 702 C C . THR A 1 86 ? 13.866 -6.577 -0.930 1.00 63.84 86 THR A C 1
ATOM 704 O O . THR A 1 86 ? 13.966 -5.424 -0.521 1.00 63.84 86 THR A O 1
ATOM 707 N N . GLU A 1 87 ? 14.059 -6.906 -2.198 1.00 61.19 87 GLU A N 1
ATOM 708 C CA . GLU A 1 87 ? 14.268 -5.935 -3.266 1.00 61.19 87 GLU A CA 1
ATOM 709 C C . GLU A 1 87 ? 13.264 -6.269 -4.359 1.00 61.19 87 GLU A C 1
ATOM 711 O O . GLU A 1 87 ? 13.375 -7.315 -4.991 1.00 61.19 87 GLU A O 1
ATOM 716 N N . PHE A 1 88 ? 12.255 -5.427 -4.576 1.00 59.47 88 PHE A N 1
ATOM 717 C CA . PHE A 1 88 ? 11.437 -5.586 -5.770 1.00 59.47 88 PHE A CA 1
ATOM 718 C C . PHE A 1 88 ? 12.223 -5.056 -6.966 1.00 59.47 88 PHE A C 1
ATOM 720 O O . PHE A 1 88 ? 12.720 -3.931 -6.945 1.00 59.47 88 PHE A O 1
ATOM 727 N N . VAL A 1 89 ? 12.321 -5.866 -8.018 1.00 57.66 89 VAL A N 1
ATOM 728 C CA . VAL A 1 89 ? 12.861 -5.421 -9.300 1.00 57.66 89 VAL A CA 1
ATOM 729 C C . VAL A 1 89 ? 11.763 -5.646 -10.323 1.00 57.66 89 VAL A C 1
ATOM 731 O O . VAL A 1 89 ? 11.506 -6.805 -10.662 1.00 57.66 89 VAL A O 1
ATOM 734 N N . PRO A 1 90 ? 11.104 -4.583 -10.821 1.00 56.12 90 PRO A N 1
ATOM 735 C CA . PRO A 1 90 ? 10.123 -4.754 -11.885 1.00 56.12 90 PRO A CA 1
ATOM 736 C C . PRO A 1 90 ? 10.787 -5.536 -13.023 1.00 56.12 90 PRO A C 1
ATOM 738 O O . PRO A 1 90 ? 11.884 -5.175 -13.456 1.00 56.12 90 PRO A O 1
ATOM 741 N N . SER A 1 91 ? 10.177 -6.630 -13.503 1.00 48.16 91 SER A N 1
ATOM 742 C CA . SER A 1 91 ? 10.683 -7.176 -14.769 1.00 48.16 91 SER A CA 1
ATOM 743 C C . SER A 1 91 ? 10.299 -6.237 -15.873 1.00 48.16 91 SER A C 1
ATOM 745 O O . SER A 1 91 ? 9.113 -6.007 -16.103 1.00 48.16 91 SER A O 1
ATOM 747 N N . GLY A 1 92 ? 11.310 -5.905 -16.659 1.00 52.62 92 GLY A N 1
ATOM 748 C CA . GLY A 1 92 ? 11.122 -5.362 -17.983 1.00 52.62 92 GLY A CA 1
ATOM 749 C C . GLY A 1 92 ? 10.835 -3.877 -17.967 1.00 52.62 92 GLY A C 1
ATOM 750 O O . GLY A 1 92 ? 11.003 -3.181 -16.963 1.00 52.62 92 GLY A O 1
ATOM 751 N N . ASP A 1 93 ? 10.421 -3.428 -19.137 1.00 59.97 93 ASP A N 1
ATOM 752 C CA . ASP A 1 93 ? 10.406 -2.023 -19.475 1.00 59.97 93 ASP A CA 1
ATOM 753 C C . ASP A 1 93 ? 9.260 -1.266 -18.804 1.00 59.97 93 ASP A C 1
ATOM 755 O O . ASP A 1 93 ? 9.301 -0.059 -18.834 1.00 59.97 93 ASP A O 1
ATOM 759 N N . TYR A 1 94 ? 8.313 -1.884 -18.079 1.00 69.94 94 TYR A N 1
ATOM 760 C CA . TYR A 1 94 ? 7.145 -1.160 -17.533 1.00 69.94 94 TYR A CA 1
ATOM 761 C C . TYR A 1 94 ? 7.504 0.125 -16.773 1.00 69.94 94 TYR A C 1
ATOM 763 O O . TYR A 1 94 ? 6.881 1.157 -16.988 1.00 69.94 94 TYR A O 1
ATOM 771 N N . LEU A 1 95 ? 8.510 0.090 -15.893 1.00 71.31 95 LEU A N 1
ATOM 772 C CA . LEU A 1 95 ? 8.959 1.293 -15.188 1.00 71.31 95 LEU A CA 1
ATOM 773 C C . LEU A 1 95 ? 9.710 2.256 -16.124 1.00 71.31 95 LEU A C 1
ATOM 775 O O . LEU A 1 95 ? 9.540 3.465 -16.015 1.00 71.31 95 LEU A O 1
ATOM 779 N N . GLN A 1 96 ? 10.527 1.721 -17.033 1.00 71.31 96 GLN A N 1
ATOM 780 C CA . GLN A 1 96 ? 11.273 2.506 -18.018 1.00 71.31 96 GLN A CA 1
ATOM 781 C C . GLN A 1 96 ? 10.319 3.204 -18.994 1.00 71.31 96 GLN A C 1
ATOM 783 O O . GLN A 1 96 ? 10.398 4.413 -19.151 1.00 71.31 96 GLN A O 1
ATOM 788 N N . ASP A 1 97 ? 9.357 2.483 -19.555 1.00 76.00 97 ASP A N 1
ATOM 789 C CA . ASP A 1 97 ? 8.238 2.954 -20.360 1.00 76.00 97 ASP A CA 1
ATOM 790 C C . ASP A 1 97 ? 7.399 3.954 -19.571 1.00 76.00 97 ASP A C 1
ATOM 792 O O . ASP A 1 97 ? 7.096 5.032 -20.073 1.00 76.00 97 ASP A O 1
ATOM 796 N N . LEU A 1 98 ? 7.055 3.657 -18.312 1.00 78.75 98 LEU A N 1
ATOM 797 C CA . LEU A 1 98 ? 6.287 4.580 -17.481 1.00 78.75 98 LEU A CA 1
ATOM 798 C C . LEU A 1 98 ? 7.005 5.918 -17.323 1.00 78.75 98 LEU A C 1
ATOM 800 O O . LEU A 1 98 ? 6.356 6.956 -17.395 1.00 78.75 98 LEU A O 1
ATOM 804 N N . ILE A 1 99 ? 8.314 5.907 -17.090 1.00 76.44 99 ILE A N 1
ATOM 805 C CA . ILE A 1 99 ? 9.095 7.121 -16.852 1.00 76.44 99 ILE A CA 1
ATOM 806 C C . ILE A 1 99 ? 9.409 7.847 -18.171 1.00 76.44 99 ILE A C 1
ATOM 808 O O . ILE A 1 99 ? 9.249 9.065 -18.239 1.00 76.44 99 ILE A O 1
ATOM 812 N N . HIS A 1 100 ? 9.820 7.114 -19.209 1.00 72.19 100 HIS A N 1
ATOM 813 C CA . HIS A 1 100 ? 10.413 7.657 -20.434 1.00 72.19 100 HIS A CA 1
ATOM 814 C C . HIS A 1 100 ? 9.469 7.724 -21.637 1.00 72.19 100 HIS A C 1
ATOM 816 O O . HIS A 1 100 ? 9.653 8.603 -22.479 1.00 72.19 100 HIS A O 1
ATOM 822 N N . ASP A 1 101 ? 8.472 6.842 -21.742 1.00 73.19 101 ASP A N 1
ATOM 823 C CA . ASP A 1 101 ? 7.477 6.893 -22.814 1.00 73.19 101 ASP A CA 1
ATOM 824 C C . ASP A 1 101 ? 6.241 7.684 -22.349 1.00 73.19 101 ASP A C 1
ATOM 826 O O . ASP A 1 101 ? 5.472 7.209 -21.508 1.00 73.19 101 ASP A O 1
ATOM 830 N N . PRO A 1 102 ? 5.984 8.887 -22.894 1.00 69.38 102 PRO A N 1
ATOM 831 C CA . PRO A 1 102 ? 4.789 9.655 -22.553 1.00 69.38 102 PRO A CA 1
ATOM 832 C C . PRO A 1 102 ? 3.483 8.942 -22.943 1.00 69.38 102 PRO A C 1
ATOM 834 O O . PRO A 1 102 ? 2.437 9.267 -22.377 1.00 69.38 102 PRO A O 1
ATOM 837 N N . ASN A 1 103 ? 3.532 7.968 -23.860 1.00 71.94 103 ASN A N 1
ATOM 838 C CA . ASN A 1 103 ? 2.382 7.175 -24.296 1.00 71.94 103 ASN A CA 1
ATOM 839 C C . ASN A 1 103 ? 2.173 5.902 -23.474 1.00 71.94 103 ASN A C 1
ATOM 841 O O . ASN A 1 103 ? 1.152 5.226 -23.650 1.00 71.94 103 ASN A O 1
ATOM 845 N N . SER A 1 104 ? 3.103 5.558 -22.579 1.00 78.69 104 SER A N 1
ATOM 846 C CA . SER A 1 104 ? 2.922 4.391 -21.729 1.00 78.69 104 SER A CA 1
ATOM 847 C C . SER A 1 104 ? 1.696 4.586 -20.843 1.00 78.69 104 SER A C 1
ATOM 849 O O . SER A 1 104 ? 1.413 5.676 -20.319 1.00 78.69 104 SER A O 1
ATOM 851 N N . ARG A 1 105 ? 0.922 3.507 -20.740 1.00 79.31 105 ARG A N 1
ATOM 852 C CA . ARG A 1 105 ? -0.404 3.532 -20.136 1.00 79.31 105 ARG A CA 1
ATOM 853 C C . ARG A 1 105 ? -0.288 3.444 -18.626 1.00 79.31 105 ARG A C 1
ATOM 855 O O . ARG A 1 105 ? 0.221 2.464 -18.089 1.00 79.31 105 ARG A O 1
ATOM 862 N N . LEU A 1 106 ? -0.828 4.457 -17.959 1.00 88.12 106 LEU A N 1
ATOM 863 C CA . LEU A 1 106 ? -1.149 4.367 -16.545 1.00 88.12 106 LEU A CA 1
ATOM 864 C C . LEU A 1 106 ? -2.257 3.319 -16.322 1.00 88.12 106 LEU A C 1
ATOM 866 O O . LEU A 1 106 ? -3.055 3.063 -17.231 1.00 88.12 106 LEU A O 1
ATOM 870 N N . PRO A 1 107 ? -2.330 2.723 -15.123 1.00 91.00 107 PRO A N 1
ATOM 871 C CA . PRO A 1 107 ? -3.435 1.850 -14.743 1.00 91.00 107 PRO A CA 1
ATOM 872 C C . PRO A 1 107 ? -4.791 2.516 -14.978 1.00 91.00 107 PRO A C 1
ATOM 874 O O . PRO A 1 107 ? -5.003 3.669 -14.609 1.00 91.00 107 PRO A O 1
ATOM 877 N N . SER A 1 108 ? -5.723 1.775 -15.574 1.00 93.44 108 SER A N 1
ATOM 878 C CA . SER A 1 108 ? -7.108 2.231 -15.737 1.00 93.44 108 SER A CA 1
ATOM 879 C C . SER A 1 108 ? -7.843 2.287 -14.395 1.00 93.44 108 SER A C 1
ATOM 881 O O . SER A 1 108 ? -7.539 1.480 -13.517 1.00 93.44 108 SER A O 1
ATOM 883 N N . GLN A 1 109 ? -8.883 3.119 -14.280 1.00 94.56 109 GLN A N 1
ATOM 884 C CA . GLN A 1 109 ? -9.764 3.172 -13.099 1.00 94.56 109 GLN A CA 1
ATOM 885 C C . GLN A 1 109 ? -10.295 1.792 -12.693 1.00 94.56 109 GLN A C 1
ATOM 887 O O . GLN A 1 109 ? -10.110 1.386 -11.550 1.00 94.56 109 GLN A O 1
ATOM 892 N N . LYS A 1 110 ? -10.799 1.010 -13.657 1.00 95.69 110 LYS A N 1
ATOM 893 C CA . LYS A 1 110 ? -11.266 -0.367 -13.427 1.00 95.69 110 LYS A CA 1
ATOM 894 C C . LYS A 1 110 ? -10.222 -1.246 -12.729 1.00 95.69 110 LYS A C 1
ATOM 896 O O . LYS A 1 110 ? -10.543 -2.006 -11.826 1.00 95.69 110 LYS A O 1
ATOM 901 N N . MET A 1 111 ? -8.954 -1.129 -13.121 1.00 94.94 111 MET A N 1
ATOM 902 C CA . MET A 1 111 ? -7.870 -1.880 -12.483 1.00 94.94 111 MET A CA 1
ATOM 903 C C . MET A 1 111 ? -7.644 -1.430 -11.033 1.00 94.94 111 MET A C 1
ATOM 905 O O . MET A 1 111 ? -7.384 -2.260 -10.167 1.00 94.94 111 MET A O 1
ATOM 909 N N . ILE A 1 112 ? -7.731 -0.125 -10.759 1.00 97.44 112 ILE A N 1
ATOM 910 C CA . ILE A 1 112 ? -7.613 0.414 -9.398 1.00 97.44 112 ILE A CA 1
ATOM 911 C C . ILE A 1 112 ? -8.778 -0.069 -8.523 1.00 97.44 112 ILE A C 1
ATOM 913 O O . ILE A 1 112 ? -8.548 -0.467 -7.383 1.00 97.44 112 ILE A O 1
ATOM 917 N N . GLU A 1 113 ? -9.999 -0.101 -9.058 1.00 97.62 113 GLU A N 1
ATOM 918 C CA . GLU A 1 113 ? -11.179 -0.659 -8.387 1.00 97.62 113 GLU A CA 1
ATOM 919 C C . GLU A 1 113 ? -11.003 -2.150 -8.073 1.00 97.62 113 GLU A C 1
ATOM 921 O O . GLU A 1 113 ? -11.216 -2.566 -6.935 1.00 97.62 113 GLU A O 1
ATOM 926 N N . GLU A 1 114 ? -10.552 -2.947 -9.047 1.00 97.38 114 GLU A N 1
ATOM 927 C CA . GLU A 1 114 ? -10.262 -4.376 -8.867 1.00 97.38 114 GLU A CA 1
ATOM 928 C C . GLU A 1 114 ? -9.199 -4.597 -7.779 1.00 97.38 114 GLU A C 1
ATOM 930 O O . GLU A 1 114 ? -9.373 -5.443 -6.899 1.00 97.38 114 GLU A O 1
ATOM 935 N N . LEU A 1 115 ? -8.125 -3.800 -7.783 1.00 97.44 115 LEU A N 1
ATOM 936 C CA . LEU A 1 115 ? -7.094 -3.839 -6.744 1.00 97.44 115 LEU A CA 1
ATOM 937 C C . LEU A 1 115 ? -7.637 -3.431 -5.373 1.00 97.44 115 LEU A C 1
ATOM 939 O O . LEU A 1 115 ? -7.271 -4.046 -4.371 1.00 97.44 115 LEU A O 1
ATOM 943 N N . GLN A 1 116 ? -8.514 -2.427 -5.308 1.00 97.94 116 GLN A N 1
ATOM 944 C CA . GLN A 1 116 ? -9.131 -1.994 -4.056 1.00 97.94 116 GLN A CA 1
ATOM 945 C C . GLN A 1 116 ? -10.046 -3.077 -3.486 1.00 97.94 116 GLN A C 1
ATOM 947 O O . GLN A 1 116 ? -9.973 -3.375 -2.295 1.00 97.94 116 GLN A O 1
ATOM 952 N N . GLN A 1 117 ? -10.893 -3.682 -4.319 1.00 97.69 117 GLN A N 1
ATOM 953 C CA . GLN A 1 117 ? -11.784 -4.770 -3.915 1.00 97.69 117 GLN A CA 1
ATOM 954 C C . GLN A 1 117 ? -10.989 -5.991 -3.454 1.00 97.69 117 GLN A C 1
ATOM 956 O O . GLN A 1 117 ? -11.284 -6.561 -2.403 1.00 97.69 117 GLN A O 1
ATOM 961 N N . TRP A 1 118 ? -9.936 -6.347 -4.190 1.00 97.69 118 TRP A N 1
ATOM 962 C CA . TRP A 1 118 ? -9.035 -7.419 -3.796 1.00 97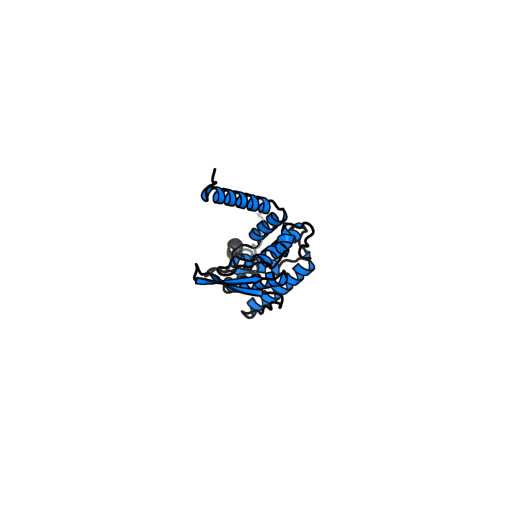.69 118 TRP A CA 1
ATOM 963 C C . TRP A 1 118 ? -8.349 -7.127 -2.454 1.00 97.69 118 TRP A C 1
ATOM 965 O O . TRP A 1 118 ? -8.380 -7.965 -1.553 1.00 97.69 118 TRP A O 1
ATOM 975 N N . ALA A 1 119 ? -7.789 -5.926 -2.277 1.00 97.19 119 ALA A N 1
ATOM 976 C CA . ALA A 1 119 ? -7.133 -5.522 -1.035 1.00 97.19 119 ALA A CA 1
ATOM 977 C C . ALA A 1 119 ? -8.106 -5.512 0.155 1.00 97.19 119 ALA A C 1
ATOM 979 O O . ALA A 1 119 ? -7.750 -6.001 1.226 1.00 97.19 119 ALA A O 1
ATOM 980 N N . LYS A 1 120 ? -9.340 -5.020 -0.041 1.00 96.25 120 LYS A N 1
ATOM 981 C CA . LYS A 1 120 ? -10.425 -5.056 0.954 1.00 96.25 120 LYS A CA 1
ATOM 982 C C . LYS A 1 120 ? -10.692 -6.486 1.421 1.00 96.25 120 LYS A C 1
ATOM 984 O O . LYS A 1 120 ? -10.706 -6.724 2.625 1.00 96.25 120 LYS A O 1
ATOM 989 N N . ALA A 1 121 ? -10.857 -7.423 0.486 1.00 96.56 121 ALA A N 1
ATOM 990 C CA . ALA A 1 121 ? -11.127 -8.823 0.805 1.00 96.56 121 ALA A CA 1
ATOM 991 C C . ALA A 1 121 ? -9.973 -9.465 1.592 1.00 96.56 121 ALA A C 1
ATOM 993 O O . ALA A 1 121 ? -10.191 -10.016 2.666 1.00 96.56 121 ALA A O 1
ATOM 994 N N . ARG A 1 122 ? -8.731 -9.335 1.107 1.00 97.25 122 ARG A N 1
ATOM 995 C CA . ARG A 1 122 ? -7.550 -9.923 1.767 1.00 97.25 122 ARG A CA 1
ATOM 996 C C . ARG A 1 122 ? -7.258 -9.305 3.132 1.00 97.25 122 ARG A C 1
ATOM 998 O O . ARG A 1 122 ? -6.861 -10.010 4.055 1.00 97.25 122 ARG A O 1
ATOM 1005 N N . LEU A 1 123 ? -7.429 -7.989 3.269 1.00 94.44 123 LEU A N 1
ATOM 1006 C CA . LEU A 1 123 ? -7.247 -7.316 4.552 1.00 94.44 123 LEU A CA 1
ATOM 1007 C C . LEU A 1 123 ? -8.336 -7.739 5.545 1.00 94.44 123 LEU A C 1
ATOM 1009 O O . LEU A 1 123 ? -8.014 -7.964 6.705 1.00 94.44 123 LEU A O 1
ATOM 1013 N N . GLY A 1 124 ? -9.587 -7.861 5.086 1.00 93.00 124 GLY A N 1
ATOM 1014 C CA . GLY A 1 124 ? -10.714 -8.347 5.885 1.00 93.00 124 GLY A CA 1
ATOM 1015 C C . GLY A 1 124 ? -10.460 -9.741 6.452 1.00 93.00 124 GLY A C 1
ATOM 1016 O O . GLY A 1 124 ? -10.456 -9.891 7.667 1.00 93.00 124 GLY A O 1
ATOM 1017 N N . GLU A 1 125 ? -10.124 -10.710 5.594 1.00 94.88 125 GLU A N 1
ATOM 1018 C CA . GLU A 1 125 ? -9.738 -12.075 6.002 1.00 94.88 125 GLU A CA 1
ATOM 1019 C C . GLU A 1 125 ? -8.604 -12.060 7.031 1.00 94.88 125 GLU A C 1
ATOM 1021 O O . GLU A 1 125 ? -8.712 -12.656 8.096 1.00 94.88 125 GLU A O 1
ATOM 1026 N N . PHE A 1 126 ? -7.536 -11.296 6.774 1.00 94.81 126 PHE A N 1
ATOM 1027 C CA . PHE A 1 126 ? -6.411 -11.215 7.704 1.00 94.81 126 PHE A CA 1
ATOM 1028 C C . PHE A 1 126 ? -6.807 -10.654 9.078 1.00 94.81 126 PHE A C 1
ATOM 1030 O O . PHE A 1 126 ? -6.233 -11.043 10.093 1.00 94.81 126 PHE A O 1
ATOM 1037 N N . ILE A 1 127 ? -7.759 -9.720 9.126 1.00 91.00 127 ILE A N 1
ATOM 1038 C CA . ILE A 1 127 ? -8.253 -9.140 10.380 1.00 91.00 127 ILE A CA 1
ATOM 1039 C C . ILE A 1 127 ? -9.178 -10.112 11.115 1.00 91.00 127 ILE A C 1
ATOM 1041 O O . ILE A 1 127 ? -9.105 -10.192 12.340 1.00 91.00 127 ILE A O 1
ATOM 1045 N N . GLU A 1 128 ? -10.064 -10.788 10.389 1.00 91.00 128 GLU A N 1
ATOM 1046 C CA . GLU A 1 128 ? -11.085 -11.672 10.956 1.00 91.00 128 GLU A CA 1
ATOM 1047 C C . GLU A 1 128 ? -10.487 -13.015 11.390 1.00 91.00 128 GLU A C 1
ATOM 1049 O O . GLU A 1 128 ? -10.684 -13.435 12.531 1.00 91.00 128 GLU A O 1
ATOM 1054 N N . ASP A 1 129 ? -9.691 -13.632 10.519 1.00 93.00 129 ASP A N 1
ATOM 1055 C CA . ASP A 1 129 ? -9.176 -14.992 10.683 1.00 93.00 129 ASP A CA 1
ATOM 1056 C C . ASP A 1 129 ? -7.715 -15.026 11.163 1.00 93.00 129 ASP A C 1
ATOM 1058 O O . ASP A 1 129 ? -7.205 -16.068 11.574 1.00 93.00 129 ASP A O 1
ATOM 1062 N N . GLY A 1 130 ? -7.010 -13.889 11.122 1.00 91.06 130 GLY A N 1
ATOM 1063 C CA . GLY A 1 130 ? -5.577 -13.808 11.434 1.00 91.06 130 GLY A CA 1
ATOM 1064 C C . GLY A 1 130 ? -4.663 -14.295 10.303 1.00 91.06 130 GLY A C 1
ATOM 1065 O O . GLY A 1 130 ? -3.437 -14.241 10.435 1.00 91.06 130 GLY A O 1
ATOM 1066 N N . GLU A 1 131 ? -5.233 -14.741 9.182 1.00 93.38 131 GLU A N 1
ATOM 1067 C CA . GLU A 1 131 ? -4.518 -15.202 7.995 1.00 93.38 131 GLU A CA 1
ATOM 1068 C C . GLU A 1 131 ? -5.231 -14.789 6.701 1.00 93.38 131 GLU A C 1
ATOM 1070 O O . GLU A 1 131 ? -6.415 -14.476 6.684 1.00 93.38 131 GLU A O 1
ATOM 1075 N N . THR A 1 132 ? -4.495 -14.745 5.591 1.00 96.12 132 THR A N 1
ATOM 1076 C CA . THR A 1 132 ? -5.072 -14.539 4.257 1.00 96.12 132 THR A CA 1
ATOM 1077 C C . THR A 1 132 ? -4.192 -15.198 3.204 1.00 96.12 132 THR A C 1
ATOM 1079 O O . THR A 1 132 ? -2.977 -15.338 3.379 1.00 96.12 132 THR A O 1
ATOM 1082 N N . TYR A 1 133 ? -4.799 -15.585 2.085 1.00 94.06 133 TYR A N 1
ATOM 1083 C CA . TYR A 1 133 ? -4.126 -16.298 1.007 1.00 94.06 133 TYR A CA 1
ATOM 1084 C C . TYR A 1 133 ? -3.969 -15.402 -0.220 1.00 94.06 133 TYR A C 1
ATOM 1086 O O . TYR A 1 133 ? -4.938 -14.882 -0.789 1.00 94.06 133 TYR A O 1
ATOM 1094 N N . ILE A 1 134 ? -2.720 -15.249 -0.659 1.00 91.81 134 ILE A N 1
ATOM 1095 C CA . ILE A 1 134 ? -2.338 -14.423 -1.805 1.00 91.81 134 ILE A CA 1
ATOM 1096 C C . ILE A 1 134 ? -1.707 -15.329 -2.858 1.00 91.81 134 ILE A C 1
ATOM 1098 O O . ILE A 1 134 ? -0.598 -15.831 -2.684 1.00 91.81 134 ILE A O 1
ATOM 1102 N N . SER A 1 135 ? -2.429 -15.543 -3.959 1.00 86.06 135 SER A N 1
ATOM 1103 C CA . SER A 1 135 ? -1.933 -16.333 -5.084 1.00 86.06 135 SER A CA 1
ATOM 1104 C C . SER A 1 135 ? -1.143 -15.451 -6.041 1.00 86.06 135 SER A C 1
ATOM 1106 O O . SER A 1 135 ? -1.689 -14.509 -6.621 1.00 86.06 135 SER A O 1
ATOM 1108 N N . LEU A 1 136 ? 0.123 -15.804 -6.261 1.00 81.00 136 LEU A N 1
ATOM 1109 C CA . LEU A 1 136 ? 0.925 -15.217 -7.328 1.00 81.00 136 LEU A CA 1
ATOM 1110 C C . LEU A 1 136 ? 0.744 -16.029 -8.615 1.00 81.00 136 LEU A C 1
ATOM 1112 O O . LEU A 1 136 ? 0.715 -17.257 -8.589 1.00 81.00 136 LEU A O 1
ATOM 1116 N N . GLN A 1 137 ? 0.571 -15.344 -9.742 1.00 78.56 137 GLN A N 1
ATOM 1117 C CA . GLN A 1 137 ? 0.357 -15.972 -11.048 1.00 78.56 137 GLN A CA 1
ATOM 1118 C C . GLN A 1 137 ? 1.695 -16.435 -11.669 1.00 78.56 137 GLN A C 1
ATOM 1120 O O . GLN A 1 137 ? 2.729 -15.809 -11.404 1.00 78.56 137 GLN A O 1
ATOM 1125 N N . PRO A 1 138 ? 1.693 -17.464 -12.549 1.00 63.38 138 PRO A N 1
ATOM 1126 C CA . PRO A 1 138 ? 2.901 -18.125 -13.074 1.00 63.38 138 PRO A CA 1
ATOM 1127 C C . PRO A 1 138 ? 3.904 -17.232 -13.824 1.00 63.38 138 PRO A C 1
ATOM 1129 O O . PRO A 1 138 ? 5.066 -17.598 -13.959 1.00 63.38 138 PRO A O 1
ATOM 1132 N N . ALA A 1 139 ? 3.490 -16.052 -14.297 1.00 68.00 139 ALA A N 1
ATOM 1133 C CA . ALA A 1 139 ? 4.364 -15.087 -14.976 1.00 68.00 139 ALA A CA 1
ATOM 1134 C C . ALA A 1 139 ? 5.247 -14.259 -14.015 1.00 68.00 139 ALA A C 1
ATOM 1136 O O . ALA A 1 139 ? 5.793 -13.228 -14.407 1.00 68.00 139 ALA A O 1
ATOM 1137 N N . SER A 1 140 ? 5.373 -14.682 -12.755 1.00 71.38 140 SER A N 1
ATOM 1138 C CA . SER A 1 140 ? 6.189 -14.010 -11.746 1.00 71.38 140 SER A CA 1
ATOM 1139 C C . SER A 1 140 ? 7.329 -14.921 -11.306 1.00 71.38 140 SER A C 1
ATOM 1141 O O . SER A 1 140 ? 7.101 -16.046 -10.868 1.00 71.38 140 SER A O 1
ATOM 1143 N N . VAL A 1 141 ? 8.566 -14.436 -11.400 1.00 73.94 141 VAL A N 1
ATOM 1144 C CA . VAL A 1 141 ? 9.744 -15.167 -10.921 1.00 73.94 141 VAL A CA 1
ATOM 1145 C C . VAL A 1 141 ? 10.144 -14.611 -9.564 1.00 73.94 141 VAL A C 1
ATOM 1147 O O . VAL A 1 141 ? 10.532 -13.448 -9.464 1.00 73.94 141 VAL A O 1
ATOM 1150 N N . LEU A 1 142 ? 10.070 -15.442 -8.524 1.00 77.31 142 LEU A N 1
ATOM 1151 C CA . LEU A 1 142 ? 10.653 -15.134 -7.222 1.00 77.31 142 LEU A CA 1
ATOM 1152 C C . LEU A 1 142 ? 12.113 -15.602 -7.211 1.00 77.31 142 LEU A C 1
ATOM 1154 O O . LEU A 1 142 ? 12.397 -16.798 -7.219 1.00 77.31 142 LEU A O 1
ATOM 1158 N N . MET A 1 143 ? 13.046 -14.658 -7.205 1.00 77.75 143 MET A N 1
ATOM 1159 C CA . MET A 1 143 ? 14.472 -14.924 -7.084 1.00 77.75 143 MET A CA 1
ATOM 1160 C C . MET A 1 143 ? 14.911 -14.741 -5.633 1.00 77.75 143 MET A C 1
ATOM 1162 O O . MET A 1 143 ? 14.630 -13.717 -5.016 1.00 77.75 143 MET A O 1
ATOM 1166 N N . VAL A 1 144 ? 15.654 -15.714 -5.109 1.00 78.88 144 VAL A N 1
ATOM 1167 C CA . VAL A 1 144 ? 16.315 -15.612 -3.805 1.00 78.88 144 VAL A CA 1
ATOM 1168 C C . VAL A 1 144 ? 17.820 -15.587 -4.038 1.00 78.88 144 VAL A C 1
ATOM 1170 O O . VAL A 1 144 ? 18.390 -16.562 -4.525 1.00 78.88 144 VAL A O 1
ATOM 1173 N N . LYS A 1 145 ? 18.480 -14.473 -3.716 1.00 80.25 145 LYS A N 1
ATOM 1174 C CA . LYS A 1 145 ? 19.938 -14.327 -3.842 1.00 80.25 145 LYS A CA 1
ATOM 1175 C C . LYS A 1 145 ? 20.572 -14.232 -2.457 1.00 80.25 145 LYS A C 1
ATOM 1177 O O . LYS A 1 145 ? 20.043 -13.585 -1.563 1.00 80.25 145 LYS A O 1
ATOM 1182 N N . ARG A 1 146 ? 21.722 -14.872 -2.255 1.00 79.00 146 ARG A N 1
ATOM 1183 C CA . ARG A 1 146 ? 22.492 -14.732 -1.011 1.00 79.00 146 ARG A CA 1
ATOM 1184 C C . ARG A 1 146 ? 23.376 -13.495 -1.104 1.00 79.00 146 ARG A C 1
ATOM 1186 O O . ARG A 1 146 ? 24.298 -13.472 -1.921 1.00 79.00 146 ARG A O 1
ATOM 1193 N N . ASP A 1 147 ? 23.155 -12.516 -0.236 1.00 76.62 147 ASP A N 1
ATOM 1194 C CA . ASP A 1 147 ? 24.104 -11.426 -0.055 1.00 76.62 147 ASP A CA 1
ATOM 1195 C C . ASP A 1 147 ? 25.318 -11.938 0.729 1.00 76.62 147 ASP A C 1
ATOM 1197 O O . ASP A 1 147 ? 25.249 -12.300 1.906 1.00 76.62 147 ASP A O 1
ATOM 1201 N N . ARG A 1 148 ? 26.466 -11.988 0.050 1.00 78.44 148 ARG A N 1
ATOM 1202 C CA . ARG A 1 148 ? 27.729 -12.453 0.632 1.00 78.44 148 ARG A CA 1
ATOM 1203 C C . ARG A 1 148 ? 28.314 -11.470 1.646 1.00 78.44 148 ARG A C 1
ATOM 1205 O O . ARG A 1 148 ? 29.145 -11.888 2.442 1.00 78.44 148 ARG A O 1
ATOM 1212 N N . LYS A 1 149 ? 27.904 -10.196 1.628 1.00 78.88 149 LYS A N 1
ATOM 1213 C CA . LYS A 1 149 ? 28.380 -9.179 2.576 1.00 78.88 149 LYS A CA 1
ATOM 1214 C C . LYS A 1 149 ? 27.631 -9.249 3.898 1.00 78.88 149 LYS A C 1
ATOM 1216 O O . LYS A 1 149 ? 28.258 -9.167 4.947 1.00 78.88 149 LYS A O 1
ATOM 1221 N N . THR A 1 150 ? 26.311 -9.412 3.853 1.00 77.56 150 THR A N 1
ATOM 1222 C CA . THR A 1 150 ? 25.478 -9.470 5.066 1.00 77.56 150 THR A CA 1
ATOM 1223 C C . THR A 1 150 ? 25.172 -10.892 5.535 1.00 77.56 150 THR A C 1
ATOM 1225 O O . THR A 1 150 ? 24.608 -11.060 6.613 1.00 77.56 150 THR A O 1
ATOM 1228 N N . ALA A 1 151 ? 25.533 -11.913 4.748 1.00 77.88 151 ALA A N 1
ATOM 1229 C CA . ALA A 1 151 ? 25.162 -13.316 4.955 1.00 77.88 151 ALA A CA 1
ATOM 1230 C C . ALA A 1 151 ? 23.639 -13.552 5.038 1.00 77.88 151 ALA A C 1
ATOM 1232 O O . ALA A 1 151 ? 23.200 -14.568 5.577 1.00 77.88 151 ALA A O 1
ATOM 1233 N N . ARG A 1 152 ? 22.836 -12.636 4.483 1.00 75.75 152 ARG A N 1
ATOM 1234 C CA . ARG A 1 152 ? 21.371 -12.726 4.427 1.00 75.75 152 ARG A CA 1
ATOM 1235 C C . ARG A 1 152 ? 20.907 -13.212 3.056 1.00 75.75 152 ARG A C 1
ATOM 1237 O O . ARG A 1 152 ? 21.632 -13.107 2.067 1.00 75.75 152 ARG A O 1
ATOM 1244 N N . ALA A 1 153 ? 19.700 -13.764 3.005 1.00 76.50 153 ALA A N 1
ATOM 1245 C CA . ALA A 1 153 ? 19.006 -14.012 1.750 1.00 76.50 153 ALA A CA 1
ATOM 1246 C C . ALA A 1 153 ? 18.181 -12.771 1.387 1.00 76.50 153 ALA A C 1
ATOM 1248 O O . ALA A 1 153 ? 17.517 -12.196 2.249 1.00 76.50 153 ALA A O 1
ATOM 1249 N N . GLU A 1 154 ? 18.240 -12.369 0.125 1.00 73.94 154 GLU A N 1
ATOM 1250 C CA . GLU A 1 154 ? 17.426 -11.311 -0.455 1.00 73.94 154 GLU A CA 1
ATOM 1251 C C . GLU A 1 154 ? 16.391 -11.938 -1.388 1.00 73.94 154 GLU A C 1
ATOM 1253 O O . GLU A 1 154 ? 16.747 -12.752 -2.241 1.00 73.94 154 GLU A O 1
ATOM 1258 N N . MET A 1 155 ? 15.123 -11.569 -1.220 1.00 73.69 155 MET A N 1
ATOM 1259 C CA . MET A 1 155 ? 14.020 -11.998 -2.080 1.00 73.69 155 MET A CA 1
ATOM 1260 C C . MET A 1 155 ? 13.649 -10.899 -3.067 1.00 73.69 155 MET A C 1
ATOM 1262 O O . MET A 1 155 ? 13.557 -9.731 -2.693 1.00 73.69 155 MET A O 1
ATOM 1266 N N . MET A 1 156 ? 13.399 -11.292 -4.310 1.00 73.88 156 MET A N 1
ATOM 1267 C CA . MET A 1 156 ? 13.056 -10.391 -5.399 1.00 73.88 156 MET A CA 1
ATOM 1268 C C . MET A 1 156 ? 11.950 -10.981 -6.253 1.00 73.88 156 MET A C 1
ATOM 1270 O O . MET A 1 156 ? 12.101 -12.085 -6.771 1.00 73.88 156 MET A O 1
ATOM 1274 N N . LEU A 1 157 ? 10.854 -10.242 -6.425 1.00 77.75 157 LEU A N 1
ATOM 1275 C CA . LEU A 1 157 ? 9.835 -10.586 -7.408 1.00 77.75 157 LEU A CA 1
ATOM 1276 C C . LEU A 1 157 ? 10.139 -9.877 -8.722 1.00 77.75 157 LEU A C 1
ATOM 1278 O O . LEU A 1 157 ? 10.255 -8.656 -8.754 1.00 77.75 157 LEU A O 1
ATOM 1282 N N . LYS A 1 158 ? 10.209 -10.654 -9.796 1.00 78.94 158 LYS A N 1
ATOM 1283 C CA . LYS A 1 158 ? 10.289 -10.182 -11.171 1.00 78.94 158 LYS A CA 1
ATOM 1284 C C . LYS A 1 158 ? 8.947 -10.478 -11.849 1.00 78.94 158 LYS A C 1
ATOM 1286 O O . LYS A 1 158 ? 8.663 -11.631 -12.171 1.00 78.94 158 LYS A O 1
ATOM 1291 N N . THR A 1 159 ? 8.108 -9.453 -12.003 1.00 79.00 159 THR A N 1
ATOM 1292 C CA . THR A 1 159 ? 6.831 -9.511 -12.747 1.00 79.00 159 THR A CA 1
ATOM 1293 C C . THR A 1 159 ? 6.617 -8.264 -13.618 1.00 79.00 159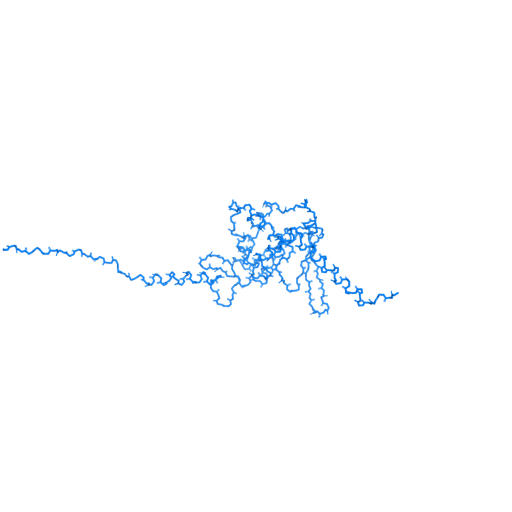 THR A C 1
ATOM 1295 O O . THR A 1 159 ? 7.157 -7.202 -13.309 1.00 79.00 159 THR A O 1
ATOM 1298 N N . ASN A 1 160 ? 5.947 -8.402 -14.766 1.00 77.94 160 ASN A N 1
ATOM 1299 C CA . ASN A 1 160 ? 5.503 -7.281 -15.613 1.00 77.94 160 ASN A CA 1
ATOM 1300 C C . ASN A 1 160 ? 4.018 -6.951 -15.383 1.00 77.94 160 ASN A C 1
ATOM 1302 O O . ASN A 1 160 ? 3.450 -6.091 -16.052 1.00 77.94 160 ASN A O 1
ATOM 1306 N N . ASN A 1 161 ? 3.379 -7.655 -14.449 1.00 84.62 161 ASN A N 1
ATOM 1307 C CA . ASN A 1 161 ? 1.989 -7.468 -14.098 1.00 84.62 161 ASN A CA 1
ATOM 1308 C C . ASN A 1 161 ? 1.907 -6.643 -12.810 1.00 84.62 161 ASN A C 1
ATOM 1310 O O . ASN A 1 161 ? 2.272 -7.115 -11.731 1.00 84.62 161 ASN A O 1
ATOM 1314 N N . LEU A 1 162 ? 1.389 -5.419 -12.919 1.00 86.81 162 LEU A N 1
ATOM 1315 C CA . LEU A 1 162 ? 1.246 -4.510 -11.783 1.00 86.81 162 LEU A CA 1
ATOM 1316 C C . LEU A 1 162 ? 0.418 -5.122 -10.645 1.00 86.81 162 LEU A C 1
ATOM 1318 O O . LEU A 1 162 ? 0.737 -4.905 -9.481 1.00 86.81 162 LEU A O 1
ATOM 1322 N N . TYR A 1 163 ? -0.588 -5.942 -10.961 1.00 90.31 163 TYR A N 1
ATOM 1323 C CA . TYR A 1 163 ? -1.374 -6.651 -9.953 1.00 90.31 163 TYR A CA 1
ATOM 1324 C C . TYR A 1 163 ? -0.503 -7.582 -9.106 1.00 90.31 163 TYR A C 1
ATOM 1326 O O . TYR A 1 163 ? -0.656 -7.655 -7.892 1.00 90.31 163 TYR A O 1
ATOM 1334 N N . GLN A 1 164 ? 0.440 -8.288 -9.733 1.00 88.94 164 GLN A N 1
ATOM 1335 C CA . GLN A 1 164 ? 1.344 -9.205 -9.037 1.00 88.94 164 GLN A CA 1
ATOM 1336 C C . GLN A 1 164 ? 2.340 -8.448 -8.157 1.00 88.94 164 GLN A C 1
ATOM 1338 O O . GLN A 1 164 ? 2.605 -8.872 -7.034 1.00 88.94 164 GLN A O 1
ATOM 1343 N N . GLY A 1 165 ? 2.835 -7.302 -8.635 1.00 88.06 165 GLY A N 1
ATOM 1344 C CA . GLY A 1 165 ? 3.657 -6.402 -7.825 1.00 88.06 165 GLY A CA 1
ATOM 1345 C C . GLY A 1 165 ? 2.891 -5.867 -6.617 1.00 88.06 165 GLY A C 1
ATOM 1346 O O . GLY A 1 165 ? 3.361 -5.972 -5.487 1.00 88.06 165 GLY A O 1
ATOM 1347 N N . PHE A 1 166 ? 1.653 -5.415 -6.833 1.00 93.06 166 PHE A N 1
ATOM 1348 C CA . PHE A 1 166 ? 0.763 -4.970 -5.764 1.00 93.06 166 PHE A CA 1
ATOM 1349 C C . PHE A 1 166 ? 0.519 -6.073 -4.731 1.00 93.06 166 PHE A C 1
ATOM 1351 O O . PHE A 1 166 ? 0.706 -5.849 -3.536 1.00 93.06 166 PHE A O 1
ATOM 1358 N N . ALA A 1 167 ? 0.145 -7.274 -5.178 1.00 93.19 167 ALA A N 1
ATOM 1359 C CA . ALA A 1 167 ? -0.146 -8.404 -4.303 1.00 93.19 167 ALA A CA 1
ATOM 1360 C C . ALA A 1 167 ? 1.072 -8.822 -3.467 1.00 93.19 167 ALA A C 1
ATOM 1362 O O . ALA A 1 167 ? 0.947 -9.116 -2.277 1.00 93.19 167 ALA A O 1
ATOM 1363 N N . PHE A 1 168 ? 2.262 -8.794 -4.066 1.00 89.56 168 PHE A N 1
ATOM 1364 C CA . PHE A 1 168 ? 3.515 -9.072 -3.376 1.00 89.56 168 PHE A CA 1
ATOM 1365 C C . PHE A 1 168 ? 3.854 -8.009 -2.329 1.00 89.56 168 PHE A C 1
ATOM 1367 O O . PHE A 1 168 ? 4.107 -8.357 -1.175 1.00 89.56 168 PHE A O 1
ATOM 1374 N N . SER A 1 169 ? 3.797 -6.723 -2.690 1.00 91.00 169 SER A N 1
ATOM 1375 C CA . SER A 1 169 ? 4.007 -5.615 -1.750 1.00 91.00 169 SER A CA 1
ATOM 1376 C C . SER A 1 169 ? 2.994 -5.638 -0.607 1.00 91.00 169 SER A C 1
ATOM 1378 O O . SER A 1 169 ? 3.357 -5.406 0.548 1.00 91.00 169 SER A O 1
ATOM 1380 N N . PHE A 1 170 ? 1.738 -5.981 -0.894 1.00 94.69 170 PHE A N 1
ATOM 1381 C CA . PHE A 1 170 ? 0.686 -6.170 0.102 1.00 94.69 170 PHE A CA 1
ATOM 1382 C C . PHE A 1 170 ? 1.034 -7.300 1.080 1.00 94.69 170 PHE A C 1
ATOM 1384 O O . PHE A 1 170 ? 1.077 -7.067 2.289 1.00 94.69 170 PHE A O 1
ATOM 1391 N N . ALA A 1 171 ? 1.377 -8.490 0.573 1.00 92.81 171 ALA A N 1
ATOM 1392 C CA . ALA A 1 171 ? 1.780 -9.636 1.393 1.00 92.81 171 ALA A CA 1
ATOM 1393 C C . ALA A 1 171 ? 2.969 -9.299 2.306 1.00 92.81 171 ALA A C 1
ATOM 1395 O O . ALA A 1 171 ? 2.967 -9.587 3.503 1.00 92.81 171 ALA A O 1
ATOM 1396 N N . HIS A 1 172 ? 3.977 -8.635 1.746 1.00 89.19 172 HIS A N 1
ATOM 1397 C CA . HIS A 1 172 ? 5.161 -8.196 2.469 1.00 89.19 172 HIS A CA 1
ATOM 1398 C C . HIS A 1 172 ? 4.842 -7.154 3.548 1.00 89.19 172 HIS A C 1
ATOM 1400 O O . HIS A 1 172 ? 5.376 -7.220 4.656 1.00 89.19 172 HIS A O 1
ATOM 1406 N N . THR A 1 173 ? 3.934 -6.224 3.257 1.00 92.06 173 THR A N 1
ATOM 1407 C CA . THR A 1 173 ? 3.476 -5.222 4.222 1.00 92.06 173 THR A CA 1
ATOM 1408 C C . THR A 1 173 ? 2.766 -5.884 5.405 1.00 92.06 173 THR A C 1
ATOM 1410 O O . THR A 1 173 ? 3.074 -5.572 6.560 1.00 92.06 173 THR A O 1
ATOM 1413 N N . LEU A 1 174 ? 1.872 -6.843 5.137 1.00 92.94 174 LEU A N 1
ATOM 1414 C CA . LEU A 1 174 ? 1.201 -7.619 6.182 1.00 92.94 174 LEU A CA 1
ATOM 1415 C C . LEU A 1 174 ? 2.188 -8.449 7.006 1.00 92.94 174 LEU A C 1
ATOM 1417 O O . LEU A 1 174 ? 2.107 -8.439 8.231 1.00 92.94 174 LEU A O 1
ATOM 1421 N N . ARG A 1 175 ? 3.168 -9.102 6.374 1.00 91.12 175 ARG A N 1
ATOM 1422 C CA . ARG A 1 175 ? 4.183 -9.882 7.097 1.00 91.12 175 ARG A CA 1
ATOM 1423 C C . ARG A 1 175 ? 4.941 -9.037 8.126 1.00 91.12 175 ARG A C 1
ATOM 1425 O O . ARG A 1 175 ? 5.151 -9.474 9.252 1.00 91.12 175 ARG A O 1
ATOM 1432 N N . GLU A 1 176 ? 5.362 -7.832 7.746 1.00 90.00 176 GLU A N 1
ATOM 1433 C CA . GLU A 1 176 ? 6.240 -7.001 8.582 1.00 90.00 176 GLU A CA 1
ATOM 1434 C C . GLU A 1 176 ? 5.489 -6.167 9.634 1.00 90.00 176 GLU A C 1
ATOM 1436 O O . GLU A 1 176 ? 6.009 -5.896 10.726 1.00 90.00 176 GLU A O 1
ATOM 1441 N N . ALA A 1 177 ? 4.273 -5.719 9.312 1.00 89.75 177 ALA A N 1
ATOM 1442 C CA . ALA A 1 177 ? 3.518 -4.783 10.145 1.00 89.75 177 ALA A CA 1
ATOM 1443 C C . ALA A 1 177 ? 2.128 -5.284 10.571 1.00 89.75 177 ALA A C 1
ATOM 1445 O O . ALA A 1 177 ? 1.565 -4.730 11.517 1.00 89.75 177 ALA A O 1
ATOM 1446 N N . GLY A 1 178 ? 1.601 -6.341 9.949 1.00 90.12 178 GLY A N 1
ATOM 1447 C CA . GLY A 1 178 ? 0.254 -6.868 10.189 1.00 90.12 178 GLY A CA 1
ATOM 1448 C C . GLY A 1 178 ? 0.037 -7.395 11.606 1.00 90.12 178 GLY A C 1
ATOM 1449 O O . GLY A 1 178 ? -1.009 -7.142 12.186 1.00 90.12 178 GLY A O 1
ATOM 1450 N N . ALA A 1 179 ? 1.050 -7.997 12.240 1.00 88.25 179 ALA A N 1
ATOM 1451 C CA . ALA A 1 179 ? 0.947 -8.465 13.631 1.00 88.25 179 ALA A CA 1
ATOM 1452 C C . ALA A 1 179 ? 0.679 -7.340 14.654 1.00 88.25 179 ALA A C 1
ATOM 1454 O O . ALA A 1 179 ? 0.297 -7.596 15.792 1.00 88.25 179 ALA A O 1
ATOM 1455 N N . ARG A 1 180 ? 0.926 -6.082 14.270 1.00 85.56 180 ARG A N 1
ATOM 1456 C CA . ARG A 1 180 ? 0.682 -4.891 15.096 1.00 85.56 180 ARG A CA 1
ATOM 1457 C C . ARG A 1 180 ? -0.568 -4.131 14.662 1.00 85.56 180 ARG A C 1
ATOM 1459 O O . ARG A 1 180 ? -0.790 -3.024 15.146 1.00 85.56 180 ARG A O 1
ATOM 1466 N N . LEU A 1 181 ? -1.350 -4.670 13.732 1.00 87.12 181 LEU A N 1
ATOM 1467 C CA . LEU A 1 181 ? -2.539 -4.016 13.216 1.00 87.12 181 LEU A CA 1
ATOM 1468 C C . LEU A 1 181 ? -3.594 -3.918 14.323 1.00 87.12 181 LEU A C 1
ATOM 1470 O O . LEU A 1 181 ? -4.060 -4.921 14.844 1.00 87.12 181 LEU A O 1
ATOM 1474 N N . ASN A 1 182 ? -3.974 -2.694 14.667 1.00 86.44 182 ASN A N 1
ATOM 1475 C CA . ASN A 1 182 ? -5.104 -2.406 15.542 1.00 86.44 182 ASN A CA 1
ATOM 1476 C C . ASN A 1 182 ? -6.093 -1.511 14.814 1.00 86.44 182 ASN A C 1
ATOM 1478 O O . ASN A 1 182 ? -5.709 -0.692 13.977 1.00 86.44 182 ASN A O 1
ATOM 1482 N N . GLN A 1 183 ? -7.364 -1.618 15.185 1.00 87.25 183 GLN A N 1
ATOM 1483 C CA . GLN A 1 183 ? -8.399 -0.707 14.726 1.00 87.25 183 GLN A CA 1
ATOM 1484 C C . GLN A 1 183 ? -8.591 0.426 15.734 1.00 87.25 183 GLN A C 1
ATOM 1486 O O . GLN A 1 183 ? -8.778 0.200 16.927 1.00 87.25 183 GLN A O 1
ATOM 1491 N N . CYS A 1 184 ? -8.548 1.672 15.264 1.00 88.50 184 CYS A N 1
ATOM 1492 C CA . CYS A 1 184 ? -8.794 2.827 16.118 1.00 88.50 184 CYS A CA 1
ATOM 1493 C C . CYS A 1 184 ? -10.276 2.859 16.521 1.00 88.50 184 CYS A C 1
ATOM 1495 O O . CYS A 1 184 ? -11.118 2.969 15.631 1.00 88.50 184 CYS A O 1
ATOM 1497 N N . PRO A 1 185 ? -10.622 2.867 17.818 1.00 89.88 185 PRO A N 1
ATOM 1498 C CA . PRO A 1 185 ? -12.018 2.856 18.256 1.00 89.88 185 PRO A CA 1
ATOM 1499 C C . PRO A 1 185 ? -12.756 4.170 17.955 1.00 89.88 185 PRO A C 1
ATOM 1501 O O . PRO A 1 185 ? -13.976 4.208 17.999 1.00 89.88 185 PRO A O 1
ATOM 1504 N N . GLU A 1 186 ? -12.028 5.251 17.654 1.00 92.12 186 GLU A N 1
ATOM 1505 C CA . GLU A 1 186 ? -12.615 6.564 17.361 1.00 92.12 186 GLU A CA 1
ATOM 1506 C C . GLU A 1 186 ? -12.959 6.753 15.877 1.00 92.12 186 GLU A C 1
ATOM 1508 O O . GLU A 1 186 ? -13.976 7.345 15.542 1.00 92.12 186 GLU A O 1
ATOM 1513 N N . CYS A 1 187 ? -12.092 6.303 14.967 1.00 86.75 187 CYS A N 1
ATOM 1514 C CA . CYS A 1 187 ? -12.263 6.540 13.527 1.00 86.75 187 CYS A CA 1
ATOM 1515 C C . CYS A 1 187 ? -12.323 5.257 12.692 1.00 86.75 187 CYS A C 1
ATOM 1517 O O . CYS A 1 187 ? -12.372 5.320 11.466 1.00 86.75 187 CYS A O 1
ATOM 1519 N N . GLY A 1 188 ? -12.229 4.089 13.326 1.00 82.06 188 GLY A N 1
ATOM 1520 C CA . GLY A 1 188 ? -12.214 2.783 12.672 1.00 82.06 188 GLY A CA 1
ATOM 1521 C C . GLY A 1 188 ? -10.977 2.504 11.813 1.00 82.06 188 GLY A C 1
ATOM 1522 O O . GLY A 1 188 ? -10.905 1.435 11.211 1.00 82.06 188 GLY A O 1
ATOM 1523 N N . LYS A 1 189 ? -10.025 3.442 11.671 1.00 82.19 189 LYS A N 1
ATOM 1524 C CA . LYS A 1 189 ? -8.802 3.289 10.857 1.00 82.19 189 LYS A CA 1
ATOM 1525 C C . LYS A 1 189 ? -7.903 2.196 11.424 1.00 82.19 189 LYS A C 1
ATOM 1527 O O . LYS A 1 189 ? -7.647 2.211 12.629 1.00 82.19 189 LYS A O 1
ATOM 1532 N N . TYR A 1 190 ? -7.394 1.313 10.566 1.00 82.81 190 TYR A N 1
ATOM 1533 C CA . TYR A 1 190 ? -6.370 0.368 10.981 1.00 82.81 190 TYR A CA 1
ATOM 1534 C C . TYR A 1 190 ? -4.995 1.031 10.975 1.00 82.81 190 TYR A C 1
ATOM 1536 O O . TYR A 1 190 ? -4.683 1.864 10.121 1.00 82.81 190 TYR A O 1
ATOM 1544 N N . TYR A 1 191 ? -4.180 0.712 11.971 1.00 82.81 191 TYR A N 1
ATOM 1545 C CA . TYR A 1 191 ? -2.850 1.281 12.123 1.00 82.81 191 TYR A CA 1
ATOM 1546 C C . TYR A 1 191 ? -1.919 0.297 12.837 1.00 82.81 191 TYR A C 1
ATOM 1548 O O . TYR A 1 191 ? -2.378 -0.492 13.663 1.00 82.81 191 TYR A O 1
ATOM 1556 N N . PRO A 1 192 ? -0.604 0.361 12.573 1.00 82.44 192 PRO A N 1
ATOM 1557 C CA . PRO A 1 192 ? 0.378 -0.376 13.355 1.00 82.44 192 PRO A CA 1
ATOM 1558 C C . PRO A 1 192 ? 0.481 0.242 14.755 1.00 82.44 192 PRO A C 1
ATOM 1560 O O . PRO A 1 192 ? 1.052 1.321 14.943 1.00 82.44 192 PRO A O 1
ATOM 1563 N N . ALA A 1 193 ? -0.071 -0.423 15.759 1.00 85.06 193 ALA A N 1
ATOM 1564 C CA . ALA A 1 193 ? 0.034 0.022 17.134 1.00 85.06 193 ALA A CA 1
ATOM 1565 C C . ALA A 1 193 ? 1.439 -0.212 17.691 1.00 85.06 193 ALA A C 1
ATOM 1567 O O . ALA A 1 193 ? 2.047 -1.277 17.553 1.00 85.06 193 ALA A O 1
ATOM 1568 N N . ARG A 1 194 ? 1.950 0.805 18.384 1.00 83.38 194 ARG A N 1
ATOM 1569 C CA . ARG A 1 194 ? 3.031 0.620 19.355 1.00 83.38 194 ARG A CA 1
ATOM 1570 C C . ARG A 1 194 ? 2.460 -0.018 20.620 1.00 83.38 194 ARG A C 1
ATOM 1572 O O . ARG A 1 194 ? 1.248 0.010 20.834 1.00 83.38 194 ARG A O 1
ATOM 1579 N N . SER A 1 195 ? 3.333 -0.566 21.466 1.00 78.62 195 SER A N 1
ATOM 1580 C CA . SER A 1 195 ? 2.921 -1.128 22.759 1.00 78.62 195 SER A CA 1
ATOM 1581 C C . SER A 1 195 ? 2.004 -0.145 23.501 1.00 78.62 195 SER A C 1
ATOM 1583 O O . SER A 1 195 ? 2.347 1.029 23.650 1.00 78.62 195 SER A O 1
ATOM 1585 N N . ASN A 1 196 ? 0.821 -0.619 23.901 1.00 84.06 196 ASN A N 1
ATOM 1586 C CA . ASN A 1 196 ? -0.238 0.139 24.581 1.00 84.06 196 ASN A CA 1
ATOM 1587 C C . ASN A 1 196 ? -0.886 1.298 23.787 1.00 84.06 196 ASN A C 1
ATOM 1589 O O . ASN A 1 196 ? -1.600 2.116 24.368 1.00 84.06 196 ASN A O 1
ATOM 1593 N N . GLN A 1 197 ? -0.682 1.400 22.469 1.00 89.06 197 GLN A N 1
ATOM 1594 C CA . GLN A 1 197 ? -1.305 2.449 21.656 1.00 89.06 197 GLN A CA 1
ATOM 1595 C C . GLN A 1 197 ? -2.744 2.079 21.256 1.00 89.06 197 GLN A C 1
ATOM 1597 O O . GLN A 1 197 ? -2.953 1.288 20.338 1.00 89.06 197 GLN A O 1
ATOM 1602 N N . THR A 1 198 ? -3.734 2.723 21.885 1.00 90.56 198 THR A N 1
ATOM 1603 C CA . THR A 1 198 ? -5.178 2.510 21.627 1.00 90.56 198 THR A CA 1
ATOM 1604 C C . THR A 1 198 ? -5.755 3.334 20.469 1.00 90.56 198 THR A C 1
ATOM 1606 O O . THR A 1 198 ? -6.802 2.983 19.939 1.00 90.56 198 THR A O 1
ATOM 1609 N N . TYR A 1 199 ? -5.109 4.433 20.064 1.00 92.44 199 TYR A N 1
ATOM 1610 C CA . TYR A 1 199 ? -5.613 5.307 18.994 1.00 92.44 199 TYR A CA 1
ATOM 1611 C C . TYR A 1 199 ? -4.588 5.473 17.876 1.00 92.44 199 TYR A C 1
ATOM 1613 O O . TYR A 1 199 ? -3.387 5.569 18.135 1.00 92.44 199 TYR A O 1
ATOM 1621 N N . CYS A 1 200 ? -5.060 5.607 16.633 1.00 87.50 200 CYS A N 1
ATOM 1622 C CA . CYS A 1 200 ? -4.180 5.750 15.470 1.00 87.50 200 CYS A CA 1
ATOM 1623 C C . CYS A 1 200 ? -3.351 7.043 15.477 1.00 87.50 200 CYS A C 1
ATOM 1625 O O . CYS A 1 200 ? -2.326 7.121 14.807 1.00 87.50 200 CYS A O 1
ATOM 1627 N N . SER A 1 201 ? -3.792 8.079 16.201 1.00 88.50 201 SER A N 1
ATOM 1628 C CA . SER A 1 201 ? -3.107 9.370 16.263 1.00 88.50 201 SER A CA 1
ATOM 1629 C C . SER A 1 201 ? -3.430 10.149 17.545 1.00 88.50 201 SER A C 1
ATOM 1631 O O . SER A 1 201 ? -4.507 9.956 18.127 1.00 88.50 201 SER A O 1
ATOM 1633 N N . PRO A 1 202 ? -2.566 11.108 17.943 1.00 91.88 202 PRO A N 1
ATOM 1634 C CA . PRO A 1 202 ? -2.855 12.032 19.043 1.00 91.88 202 PRO A CA 1
ATOM 1635 C C . PRO A 1 202 ? -4.161 12.808 18.841 1.00 91.88 202 PRO A C 1
ATOM 1637 O O . PRO A 1 202 ? -4.869 13.105 19.797 1.00 91.88 202 PRO A O 1
ATOM 1640 N N . ARG A 1 203 ? -4.535 13.097 17.586 1.00 93.25 203 ARG A N 1
ATOM 1641 C CA . ARG A 1 203 ? -5.794 13.780 17.262 1.00 93.25 203 ARG A CA 1
ATOM 1642 C C . ARG A 1 203 ? -7.014 12.954 17.674 1.00 93.25 203 ARG A C 1
ATOM 1644 O O . ARG A 1 203 ? -7.931 13.510 18.276 1.00 93.25 203 ARG A O 1
ATOM 1651 N N . CYS A 1 204 ? -7.021 11.652 17.382 1.00 93.75 204 CYS A N 1
ATOM 1652 C CA . CYS A 1 204 ? -8.106 10.759 17.804 1.00 93.75 204 CYS A CA 1
ATOM 1653 C C . CYS A 1 204 ? -8.141 10.618 19.331 1.00 93.75 204 CYS A C 1
ATOM 1655 O O . CYS A 1 204 ? -9.200 10.757 19.937 1.00 93.75 204 CYS A O 1
ATOM 1657 N N . GLN A 1 205 ? -6.977 10.462 19.965 1.00 94.81 205 GLN A N 1
ATOM 1658 C CA . GLN A 1 205 ? -6.871 10.400 21.425 1.00 94.81 205 GLN A CA 1
ATOM 1659 C C . GLN A 1 205 ? -7.403 11.671 22.111 1.00 94.81 205 GLN A C 1
ATOM 1661 O O . GLN A 1 205 ? -8.161 11.587 23.083 1.00 94.81 205 GLN A O 1
ATOM 1666 N N . ASN A 1 206 ? -7.048 12.850 21.595 1.00 95.62 206 ASN A N 1
ATOM 1667 C CA . ASN A 1 206 ? -7.496 14.137 22.127 1.00 95.62 206 ASN A CA 1
ATOM 1668 C C . ASN A 1 206 ? -9.003 14.315 21.968 1.00 95.62 206 ASN A C 1
ATOM 1670 O O . ASN A 1 206 ? -9.660 14.797 22.887 1.00 95.62 206 ASN A O 1
ATOM 1674 N N . ARG A 1 207 ? -9.571 13.895 20.833 1.00 93.81 207 ARG A N 1
ATOM 1675 C CA . ARG A 1 207 ? -11.015 13.975 20.592 1.00 93.81 207 ARG A CA 1
ATOM 1676 C C . ARG A 1 207 ? -11.804 13.148 21.607 1.00 93.81 207 ARG A C 1
ATOM 1678 O O . ARG A 1 207 ? -12.702 13.691 22.248 1.00 93.81 207 ARG A O 1
ATOM 1685 N N . VAL A 1 208 ? -11.400 11.897 21.834 1.00 94.25 208 VAL A N 1
ATOM 1686 C CA . VAL A 1 208 ? -12.020 11.022 22.844 1.00 94.25 208 VAL A CA 1
ATOM 1687 C C . VAL A 1 208 ? -11.857 11.599 24.251 1.00 94.25 208 VAL A C 1
ATOM 1689 O O . VAL A 1 208 ? -12.799 11.602 25.044 1.00 94.25 208 VAL A O 1
ATOM 1692 N N . SER A 1 209 ? -10.675 12.130 24.569 1.00 93.25 209 SER A N 1
ATOM 1693 C CA . SER A 1 209 ? -10.403 12.763 25.867 1.00 93.25 209 SER A CA 1
ATOM 1694 C C . SER A 1 209 ? -11.295 13.987 26.106 1.00 93.25 209 SER A C 1
ATOM 1696 O O . SER A 1 209 ? -11.892 14.118 27.175 1.00 93.25 209 SER A O 1
ATOM 1698 N N . LEU A 1 210 ? -11.453 14.848 25.095 1.00 92.62 210 LEU A N 1
ATOM 1699 C CA . LEU A 1 210 ? -12.327 16.023 25.145 1.00 92.62 210 LEU A CA 1
ATOM 1700 C C . LEU A 1 210 ? -13.803 15.641 25.262 1.00 92.62 210 LEU A C 1
ATOM 1702 O O . LEU A 1 210 ? -14.534 16.281 26.016 1.00 92.62 210 LEU A O 1
ATOM 1706 N N . GLN A 1 211 ? -14.250 14.602 24.554 1.00 91.50 211 GLN A N 1
ATOM 1707 C CA . GLN A 1 211 ? -15.617 14.099 24.672 1.00 91.50 211 GLN A CA 1
ATOM 1708 C C . GLN A 1 211 ? -15.888 13.598 26.093 1.00 91.50 211 GLN A C 1
ATOM 1710 O O . GLN A 1 211 ? -16.848 14.040 26.717 1.00 91.50 211 GLN A O 1
ATOM 1715 N N . LYS A 1 212 ? -14.990 12.776 26.656 1.00 92.12 212 LYS A N 1
ATOM 1716 C CA . LYS A 1 212 ? -15.079 12.308 28.050 1.00 92.12 212 LYS A CA 1
ATOM 1717 C C . LYS A 1 212 ? -15.127 13.468 29.045 1.00 92.12 212 LYS A C 1
ATOM 1719 O O . LYS A 1 212 ? -15.919 13.424 29.984 1.00 92.12 212 LYS A O 1
ATOM 1724 N N . PHE A 1 213 ? -14.308 14.501 28.843 1.00 91.00 213 PHE A N 1
ATOM 1725 C CA . PHE A 1 213 ? -14.327 15.700 29.680 1.00 91.00 213 PHE A CA 1
ATOM 1726 C C . PHE A 1 213 ? -15.667 16.439 29.584 1.00 91.00 213 PHE A C 1
ATOM 1728 O O . PHE A 1 213 ? -16.260 16.739 30.615 1.00 91.00 213 PHE A O 1
ATOM 1735 N N . ARG A 1 214 ? -16.192 16.670 28.373 1.00 89.12 214 ARG A N 1
ATOM 1736 C CA . ARG A 1 214 ? -17.485 17.347 28.156 1.00 89.12 214 ARG A CA 1
ATOM 1737 C C . ARG A 1 214 ? -18.657 16.587 28.772 1.00 89.12 214 ARG A C 1
ATOM 1739 O O . ARG A 1 214 ? -19.503 17.212 29.399 1.00 89.12 214 ARG A O 1
ATOM 1746 N N . THR A 1 215 ? -18.685 15.261 28.643 1.00 86.50 215 THR A N 1
ATOM 1747 C CA . THR A 1 215 ? -19.739 14.426 29.239 1.00 86.50 215 THR A CA 1
ATOM 1748 C C . THR A 1 215 ? -19.671 14.440 30.768 1.00 86.50 215 THR A C 1
ATOM 1750 O O . THR A 1 215 ? -20.706 14.499 31.419 1.00 86.50 215 THR A O 1
ATOM 1753 N N . LYS A 1 216 ? -18.467 14.452 31.361 1.00 82.50 216 LYS A N 1
ATOM 1754 C CA . LYS A 1 216 ? -18.287 14.592 32.820 1.00 82.50 216 LYS A CA 1
ATOM 1755 C C . LYS A 1 216 ? -18.591 16.004 33.333 1.00 82.50 216 LYS A C 1
ATOM 1757 O O . LYS A 1 216 ? -19.036 16.157 34.463 1.00 82.50 216 LYS A O 1
ATOM 1762 N N . ALA A 1 217 ? -18.334 17.024 32.516 1.00 71.75 217 ALA A N 1
ATOM 1763 C CA . ALA A 1 217 ? -18.534 18.432 32.847 1.00 71.75 217 ALA A CA 1
ATOM 1764 C C . ALA A 1 217 ? -19.962 18.941 32.577 1.00 71.75 217 ALA A C 1
ATOM 1766 O O . ALA A 1 217 ? -20.220 20.122 32.795 1.00 71.75 217 ALA A O 1
ATOM 1767 N N . GLN A 1 218 ? -20.893 18.091 32.127 1.00 58.88 218 GLN A N 1
ATOM 1768 C CA . GLN A 1 218 ? -22.328 18.369 32.212 1.00 58.88 218 GLN A CA 1
ATOM 1769 C C . GLN A 1 218 ? -22.858 17.897 33.577 1.00 58.88 218 GLN A C 1
ATOM 1771 O O . GLN A 1 218 ? -23.215 16.728 33.719 1.00 58.88 218 GLN A O 1
ATOM 1776 N N . PRO A 1 219 ? -22.938 18.765 34.604 1.00 54.56 219 PRO A N 1
ATOM 1777 C CA . PRO A 1 219 ? -23.731 18.452 35.780 1.00 54.56 219 PRO A CA 1
ATOM 1778 C C . PRO A 1 219 ? -25.214 18.391 35.393 1.00 54.56 219 PRO A C 1
ATOM 1780 O O . PRO A 1 219 ? -25.661 19.065 34.463 1.00 54.56 219 PRO A O 1
ATOM 1783 N N . ALA A 1 220 ? -25.987 17.617 36.154 1.00 57.03 220 ALA A N 1
ATOM 1784 C CA . ALA A 1 220 ? -27.439 17.462 36.071 1.00 57.03 220 ALA A CA 1
ATOM 1785 C C . ALA A 1 220 ? -28.230 18.755 36.403 1.00 57.03 220 ALA A C 1
ATOM 1787 O O . ALA A 1 220 ? -29.216 18.734 37.135 1.00 57.03 220 ALA A O 1
ATOM 1788 N N . SER A 1 221 ? -27.828 19.913 35.878 1.00 53.75 221 SER A N 1
ATOM 1789 C CA . SER A 1 221 ? -28.473 21.212 36.091 1.00 53.75 221 SER A CA 1
ATOM 1790 C C . SER A 1 221 ? -29.411 21.586 34.938 1.00 53.75 221 SER A C 1
ATOM 1792 O O . SER A 1 221 ? -29.370 22.682 34.385 1.00 53.75 221 SER A O 1
ATOM 1794 N N . ARG A 1 222 ? -30.332 20.678 34.598 1.00 51.62 222 ARG A N 1
ATOM 1795 C CA . ARG A 1 222 ? -31.607 21.037 33.946 1.00 51.62 222 ARG A CA 1
ATOM 1796 C C . ARG A 1 222 ? -32.831 20.477 34.679 1.00 51.62 222 ARG A C 1
ATOM 1798 O O . ARG A 1 222 ? -33.920 20.439 34.119 1.00 51.62 222 ARG A O 1
ATOM 1805 N N . ALA A 1 223 ? -32.694 20.141 35.964 1.00 49.84 223 ALA A N 1
ATOM 1806 C CA . ALA A 1 223 ? -33.841 20.026 36.858 1.00 49.84 223 ALA A CA 1
ATOM 1807 C C . ALA A 1 223 ? -34.381 21.435 37.187 1.00 49.84 223 ALA A C 1
ATOM 1809 O O . ALA A 1 223 ? -33.947 22.096 38.125 1.00 49.84 223 ALA A O 1
ATOM 1810 N N . SER A 1 224 ? -35.294 21.911 36.335 1.00 51.59 224 SER A N 1
ATOM 1811 C CA . SER A 1 224 ? -36.428 22.789 36.669 1.00 51.59 224 SER A CA 1
ATOM 1812 C C . SER A 1 224 ? -36.196 23.903 37.708 1.00 51.59 224 SER A C 1
ATOM 1814 O O . SER A 1 224 ? -36.534 23.758 38.884 1.00 51.59 224 SER A O 1
ATOM 1816 N N . LYS A 1 225 ? -35.776 25.093 37.255 1.00 47.38 225 LYS A N 1
ATOM 1817 C CA . LYS A 1 225 ? -36.098 26.340 37.971 1.00 47.38 225 LYS A CA 1
ATOM 1818 C C . LYS A 1 225 ? -37.590 26.636 37.768 1.00 47.38 225 LYS A C 1
ATOM 1820 O O . LYS A 1 225 ? -37.976 27.159 36.727 1.00 47.38 225 LYS A O 1
ATOM 1825 N N . LYS A 1 226 ? -38.431 26.279 38.748 1.00 56.41 226 LYS A N 1
ATOM 1826 C CA . LYS A 1 226 ? -39.825 26.755 38.825 1.00 56.41 226 LYS A CA 1
ATOM 1827 C C . LYS A 1 226 ? -39.832 28.297 38.835 1.00 56.41 226 LYS A C 1
ATOM 1829 O O . LYS A 1 226 ? -39.028 28.875 39.571 1.00 56.41 226 LYS A O 1
ATOM 1834 N N . PRO A 1 227 ? -40.708 28.981 38.076 1.00 47.31 227 PRO A N 1
ATOM 1835 C CA . PRO A 1 227 ? -40.807 30.435 38.131 1.00 47.31 227 PRO A CA 1
ATOM 1836 C C . PRO A 1 227 ? -41.365 30.848 39.497 1.00 47.31 227 PRO A C 1
ATOM 1838 O O . PRO A 1 227 ? -42.449 30.419 39.888 1.00 47.31 227 PRO A O 1
ATOM 1841 N N . GLY A 1 228 ? -40.615 31.661 40.241 1.00 48.75 228 GLY A N 1
ATOM 1842 C CA . GLY A 1 228 ? -41.059 32.204 41.521 1.00 48.75 228 GLY A CA 1
ATOM 1843 C C . GLY A 1 228 ? -42.221 33.182 41.336 1.00 48.75 228 GLY A C 1
ATOM 1844 O O . GLY A 1 228 ? -42.092 34.199 40.658 1.00 48.75 228 GLY A O 1
ATOM 1845 N N . THR A 1 229 ? -43.354 32.881 41.967 1.00 49.69 229 THR A N 1
ATOM 1846 C CA . THR A 1 229 ? -44.521 33.758 42.121 1.00 49.69 229 THR A CA 1
ATOM 1847 C C . THR A 1 229 ? -44.137 35.087 42.779 1.00 49.69 229 THR A C 1
ATOM 1849 O O . THR A 1 229 ? -43.718 35.132 43.936 1.00 49.69 229 THR A O 1
ATOM 1852 N N . ARG A 1 230 ? -44.308 36.186 42.039 1.00 47.59 230 ARG A N 1
ATOM 1853 C CA . ARG A 1 230 ? -44.071 37.567 42.482 1.00 47.59 230 ARG A CA 1
ATOM 1854 C C . ARG A 1 230 ? -45.241 38.034 43.362 1.00 47.59 230 ARG A C 1
ATOM 1856 O O . ARG A 1 230 ? -46.328 38.281 42.851 1.00 47.59 230 ARG A O 1
ATOM 1863 N N . LYS A 1 231 ? -45.031 38.164 44.679 1.00 47.47 231 LYS A N 1
ATOM 1864 C CA . LYS A 1 231 ? -45.999 38.790 45.603 1.00 47.47 231 LYS A CA 1
ATOM 1865 C C . LYS A 1 231 ? -46.139 40.286 45.282 1.00 47.47 231 LYS A C 1
ATOM 1867 O O . LYS A 1 231 ? -45.151 41.018 45.313 1.00 47.47 231 LYS A O 1
ATOM 1872 N N . GLN A 1 232 ? -47.359 40.729 44.981 1.00 50.66 232 GLN A N 1
ATOM 1873 C CA . GLN A 1 232 ? -47.717 42.144 44.852 1.00 50.66 232 GLN A CA 1
ATOM 1874 C C . GLN A 1 232 ? -47.759 42.803 46.244 1.00 50.66 232 GLN A C 1
ATOM 1876 O O . GLN A 1 232 ? -48.302 42.227 47.186 1.00 50.66 232 GLN A O 1
ATOM 1881 N N . LYS A 1 233 ? -47.175 44.000 46.381 1.00 44.28 233 LYS A N 1
ATOM 1882 C CA . LYS A 1 233 ? -47.316 44.859 47.572 1.00 44.28 233 LYS A CA 1
ATOM 1883 C C . LYS A 1 233 ? -48.596 45.703 47.447 1.00 44.28 233 LYS A C 1
ATOM 1885 O O . LYS A 1 233 ? -48.848 46.209 46.352 1.00 44.28 233 LYS A O 1
ATOM 1890 N N . PRO A 1 234 ? -49.371 45.903 48.528 1.00 49.41 234 PRO A N 1
ATOM 1891 C CA . PRO A 1 234 ? -50.557 46.749 48.500 1.00 49.41 234 PRO A CA 1
ATOM 1892 C C . PRO A 1 234 ? -50.162 48.232 48.494 1.00 49.41 234 PRO A C 1
ATOM 1894 O O . PRO A 1 234 ? -49.226 48.638 49.186 1.00 49.41 234 PRO A O 1
ATOM 1897 N N . LYS A 1 235 ? -50.884 49.027 47.697 1.00 45.22 235 LYS A N 1
ATOM 1898 C CA . LYS A 1 235 ? -50.799 50.491 47.679 1.00 45.22 235 LYS A CA 1
ATOM 1899 C C . LYS A 1 235 ? -51.465 51.063 48.938 1.00 45.22 235 LYS A C 1
ATOM 1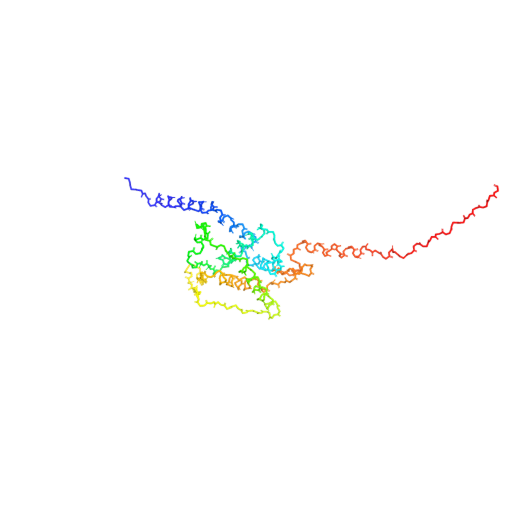901 O O . LYS A 1 235 ? -52.580 50.662 49.267 1.00 45.22 235 LYS A O 1
ATOM 1906 N N . ARG A 1 236 ? -50.793 52.006 49.592 1.00 49.72 236 ARG A N 1
ATOM 1907 C CA . ARG A 1 236 ? -51.398 53.067 50.403 1.00 49.72 236 ARG A CA 1
ATOM 1908 C C . ARG A 1 236 ? -50.905 54.389 49.847 1.00 49.72 236 ARG A C 1
ATOM 1910 O O . ARG A 1 236 ? -49.720 54.410 49.443 1.00 49.72 236 ARG A O 1
#

Secondary structure (DSSP, 8-state):
----HHHHHHHHHHHHHHHHHHHHTSHHHHHHHHHHHHH-SSHHHHHHHHHHHTT--GGG--HHHHHHHHHHHHHHHHT-S--TTB-----STHHHHHHH-TTSPPPPHHHHHHHHHHHHHHHHHHHHHS----PPPTT-EEEEEE-TTT--EEEEEE-S-HHHHHHHHHHHHHHHHGGGEEE-TTT--EEEPPTT--SSSHHHHHHHHHHHHHHHT--STTS--PPPP-PPPPP-

Radius of gyration: 27.57 Å; chains: 1; bounding box: 100×71×75 Å